Protein AF-A0A9P9K1J1-F1 (afdb_monomer_lite)

Organism: Fusarium redolens (NCBI:txid48865)

Radius of gyration: 19.87 Å; chains: 1; bounding box: 44×52×62 Å

Sequence (282 aa):
MANRVVFLTPKHLQKFIQEAESCIVFKILAIMGVHDEDGERRLSEPPTTREELIKLLTQAFTTLAKGPGNPLGIIKSELEERSTMRSTWQCSNDTFFVVMESLAAAKLQIKCLSLFHDTDMKLFALASDQLNMIDWDRPDIAHVLATVTSLNTNISTRVFTFRVTDWTAPQIRDEGENKSNFTGLARLVQKCPQLQDFAYQALGIPLPGLPELKGFRFPNWKILQYVSELPTLPKLDRLTIRFQLTKESIILNLLKRNRPGGLFIGPMWLDPGKSFNLVPFT

Foldseek 3Di:
DAADEAELDPVRLVVLLVVLLVLDAHQHYEYEFDDDADPPPPDDDDDDDLVNSLVSLLSSLLSNQPHPRAQHNEYEYEYDPPDDVVSQQVSLLSSVVSVLSSCLSSLRAYQEYARHDDPVPPPHFHEQQSLVVDPLVDPSSLSRQQNHQAYHHEYEPFDWDDDPPDPDDTPRDPCLPPLNSQQSVLSSQVSNQNHAHYHYHYDQDADPPDPDPPGPPHQSQSNLQNNLPRPDGHQYQEYHYHEAEHAPVSVCSCCVRRVHVYYHYHDYHYPCDPDDPPPDDD

Secondary structure (DSSP, 8-state):
-EEEEEESSHHHHHHHHHHHHTT--EEEEEEEE-----TT---S-PPPPHHHHHHHHHHHHHHHHHSTTPSEEEEEEEE-S-S-HHHHHHHHHHHHHHHHHHHHHHT--EEEEEES--TT--S--EEGGGGGGS-TT-HHHHHHHTT--EEEEEEE----B--TT-TT--B----TT-GGGGSHHHHHHHT-TT--EEEEEEEPPPPTT-TTT----S-THHHHHHHHT-SS----SEEEEE-SEE-HHHHHHHHHHH--SEEEE-S-EE---S----PPP-

pLDDT: mean 74.06, std 19.17, range [28.31, 96.44]

Structure (mmCIF, N/CA/C/O backbone):
data_AF-A0A9P9K1J1-F1
#
_entry.id   AF-A0A9P9K1J1-F1
#
loop_
_atom_site.group_PDB
_atom_site.id
_atom_site.type_symbol
_atom_site.label_atom_id
_atom_site.label_alt_id
_atom_site.label_comp_id
_atom_site.label_asym_id
_atom_site.label_entity_id
_atom_site.label_seq_id
_atom_site.pdbx_PDB_ins_code
_atom_site.Cartn_x
_atom_site.Cartn_y
_atom_site.Cartn_z
_atom_site.occupancy
_atom_site.B_iso_or_equiv
_atom_site.auth_seq_id
_atom_site.auth_comp_id
_atom_site.auth_asym_id
_atom_site.auth_atom_id
_atom_site.pdbx_PDB_model_num
ATOM 1 N N . MET A 1 1 ? -21.624 6.943 5.772 1.00 59.72 1 MET A N 1
ATOM 2 C CA . MET A 1 1 ? -20.146 6.867 5.804 1.00 59.72 1 MET A CA 1
ATOM 3 C C . MET A 1 1 ? -19.592 8.032 5.003 1.00 59.72 1 MET A C 1
ATOM 5 O O . MET A 1 1 ? -20.124 8.293 3.929 1.00 59.72 1 MET A O 1
ATOM 9 N N . ALA A 1 2 ? -18.584 8.732 5.517 1.00 66.50 2 ALA A N 1
ATOM 10 C CA . ALA A 1 2 ? -18.026 9.934 4.891 1.00 66.50 2 ALA A CA 1
ATOM 11 C C . ALA A 1 2 ? -16.690 9.652 4.181 1.00 66.50 2 ALA A C 1
ATOM 13 O O . ALA A 1 2 ? -15.959 8.745 4.579 1.00 66.50 2 ALA A O 1
ATOM 14 N N . ASN A 1 3 ? -16.358 10.441 3.159 1.00 74.88 3 ASN A N 1
ATOM 15 C CA . ASN A 1 3 ? -14.994 10.529 2.632 1.00 74.88 3 ASN A CA 1
ATOM 16 C C . ASN A 1 3 ? -14.292 11.700 3.324 1.00 74.88 3 ASN A C 1
ATOM 18 O O . ASN A 1 3 ? -14.901 12.759 3.491 1.00 74.88 3 ASN A O 1
ATOM 22 N N . ARG A 1 4 ? -13.034 11.525 3.726 1.00 77.94 4 ARG A N 1
ATOM 23 C CA . ARG A 1 4 ? -12.286 12.543 4.463 1.00 77.94 4 ARG A CA 1
ATOM 24 C C . ARG A 1 4 ? -10.879 12.697 3.917 1.00 77.94 4 ARG A C 1
ATOM 26 O O . ARG A 1 4 ? -10.190 11.708 3.709 1.00 77.94 4 ARG A O 1
ATOM 33 N N . VAL A 1 5 ? -10.472 13.947 3.735 1.00 73.62 5 VAL A N 1
ATOM 34 C CA . VAL A 1 5 ? -9.088 14.345 3.481 1.00 73.62 5 VAL A CA 1
ATOM 35 C C . VAL A 1 5 ? -8.495 14.876 4.784 1.00 73.62 5 VAL A C 1
ATOM 37 O O . VAL A 1 5 ? -9.130 15.688 5.460 1.00 73.62 5 VAL A O 1
ATOM 40 N N . VAL A 1 6 ? -7.294 14.423 5.130 1.00 73.44 6 VAL A N 1
ATOM 41 C CA . VAL A 1 6 ? -6.537 14.833 6.313 1.00 73.44 6 VAL A CA 1
ATOM 42 C C . VAL A 1 6 ? -5.135 15.222 5.881 1.00 73.44 6 VAL A C 1
ATOM 44 O O . VAL A 1 6 ? -4.391 14.402 5.362 1.00 73.44 6 VAL A O 1
ATOM 47 N N . PHE A 1 7 ? -4.758 16.469 6.126 1.00 74.25 7 PHE A N 1
ATOM 48 C CA . PHE A 1 7 ? -3.395 16.933 5.898 1.00 74.25 7 PHE A CA 1
ATOM 49 C C . PHE A 1 7 ? -2.502 16.566 7.088 1.00 74.25 7 PHE A C 1
ATOM 51 O O . PHE A 1 7 ? -2.929 16.683 8.240 1.00 74.25 7 PHE A O 1
ATOM 58 N N . LEU A 1 8 ? -1.260 16.154 6.828 1.00 75.50 8 LEU A N 1
ATOM 59 C CA . LEU A 1 8 ? -0.261 15.844 7.855 1.00 75.50 8 LEU A CA 1
ATOM 60 C C . LEU A 1 8 ? 0.325 17.119 8.474 1.00 75.50 8 LEU A C 1
ATOM 62 O O . LEU A 1 8 ? 1.498 17.434 8.311 1.00 75.50 8 LEU A O 1
ATOM 66 N N . THR A 1 9 ? -0.505 17.856 9.207 1.00 77.75 9 THR A N 1
ATOM 67 C CA . THR A 1 9 ? -0.070 18.969 10.060 1.00 77.75 9 THR A CA 1
ATOM 68 C C . THR A 1 9 ? -0.740 18.860 11.432 1.00 77.75 9 THR A C 1
ATOM 70 O O . THR A 1 9 ? -1.872 18.363 11.503 1.00 77.75 9 THR A O 1
ATOM 73 N N . PRO A 1 10 ? -0.121 19.351 12.525 1.00 80.94 10 PRO A N 1
ATOM 74 C CA . PRO A 1 10 ? -0.676 19.209 13.872 1.00 80.94 10 PRO A CA 1
ATOM 75 C C . PRO A 1 10 ? -2.122 19.687 13.990 1.00 80.94 10 PRO A C 1
ATOM 77 O O . PRO A 1 10 ? -2.983 18.951 14.465 1.00 80.94 10 PRO A O 1
ATOM 80 N N . LYS A 1 11 ? -2.424 20.878 13.462 1.00 81.69 11 LYS A N 1
ATOM 81 C CA . LYS A 1 11 ? -3.773 21.459 13.464 1.00 81.69 11 LYS A CA 1
ATOM 82 C C . LYS A 1 11 ? -4.822 20.569 12.782 1.00 81.69 11 LYS A C 1
ATOM 84 O O . LYS A 1 11 ? -5.925 20.400 13.302 1.00 81.69 11 LYS A O 1
ATOM 89 N N . HIS A 1 12 ? -4.501 20.005 11.616 1.00 82.56 12 HIS A N 1
ATOM 90 C CA . HIS A 1 12 ? -5.434 19.144 10.883 1.00 82.56 12 HIS A CA 1
ATOM 91 C C . HIS A 1 12 ? -5.597 17.783 11.559 1.00 82.56 12 HIS A C 1
ATOM 93 O O . HIS A 1 12 ? -6.718 17.278 11.630 1.00 82.56 12 HIS A O 1
ATOM 99 N N . LEU A 1 13 ? -4.514 17.227 12.107 1.00 83.88 13 LEU A N 1
ATOM 100 C CA . LEU A 1 13 ? -4.555 15.977 12.861 1.00 83.88 13 LEU A CA 1
ATOM 101 C C . LEU A 1 13 ? -5.347 16.125 14.164 1.00 83.88 13 LEU A C 1
ATOM 103 O O . LEU A 1 13 ? -6.167 15.267 14.462 1.00 83.88 13 LEU A O 1
ATOM 107 N N . GLN A 1 14 ? -5.201 17.232 14.895 1.00 85.81 14 GLN A N 1
ATOM 108 C CA . GLN A 1 14 ? -6.007 17.510 16.090 1.00 85.81 14 GLN A CA 1
ATOM 109 C C . GLN A 1 14 ? -7.500 17.598 15.770 1.00 85.81 14 GLN A C 1
ATOM 111 O O . GLN A 1 14 ? -8.318 16.979 16.451 1.00 85.81 14 GLN A O 1
ATOM 116 N N . LYS A 1 15 ? -7.866 18.301 14.691 1.00 86.44 15 LYS A N 1
ATOM 117 C CA . LYS A 1 15 ? -9.256 18.328 14.219 1.00 86.44 15 LYS A CA 1
ATOM 118 C C . LYS A 1 15 ? -9.748 16.927 13.842 1.00 86.44 15 LYS A C 1
ATOM 120 O O . LYS A 1 15 ? -10.876 16.561 14.154 1.00 86.44 15 LYS A O 1
ATOM 125 N N . PHE A 1 16 ? -8.905 16.137 13.184 1.00 87.00 16 PHE A N 1
ATOM 126 C CA . PHE A 1 16 ? -9.243 14.770 12.808 1.00 87.00 16 PHE A CA 1
ATOM 127 C C . PHE A 1 16 ? -9.432 13.847 14.023 1.00 87.00 16 PHE A C 1
ATOM 129 O O . PHE A 1 16 ? -10.344 13.026 14.013 1.00 87.00 16 PHE A O 1
ATOM 136 N N . ILE A 1 17 ? -8.646 14.016 15.092 1.00 86.75 17 ILE A N 1
ATOM 137 C CA . ILE A 1 17 ? -8.836 13.296 16.361 1.00 86.75 17 ILE A CA 1
ATOM 138 C C . ILE A 1 17 ? -10.231 13.584 16.933 1.00 86.75 17 ILE A C 1
ATOM 140 O O . ILE A 1 17 ? -10.962 12.644 17.229 1.00 86.75 17 ILE A O 1
ATOM 144 N N . GLN A 1 18 ? -10.637 14.855 17.004 1.00 86.81 18 GLN A N 1
ATOM 145 C CA . GLN A 1 18 ? -11.966 15.246 17.504 1.00 86.81 18 GLN A CA 1
ATOM 146 C C . GLN A 1 18 ? -13.106 14.630 16.671 1.00 86.81 18 GLN A C 1
ATOM 148 O O . GLN A 1 18 ? -14.124 14.177 17.200 1.00 86.81 18 GLN A O 1
ATOM 153 N N . GLU A 1 19 ? -12.935 14.577 15.348 1.00 84.81 19 GLU A N 1
ATOM 154 C CA . GLU A 1 19 ? -13.893 13.935 14.442 1.00 84.81 19 GLU A CA 1
ATOM 155 C C . GLU A 1 19 ? -13.953 12.414 14.644 1.00 84.81 19 GLU A C 1
ATOM 157 O O . GLU A 1 19 ? -15.041 11.834 14.641 1.00 84.81 19 GLU A O 1
ATOM 162 N N . ALA A 1 20 ? -12.802 11.767 14.849 1.00 81.75 20 ALA A N 1
ATOM 163 C CA . ALA A 1 20 ? -12.727 10.341 15.152 1.00 81.75 20 ALA A CA 1
ATOM 164 C C . ALA A 1 20 ? -13.395 10.011 16.499 1.00 81.75 20 ALA A C 1
ATOM 166 O O . ALA A 1 20 ? -14.123 9.023 16.595 1.00 81.75 20 ALA A O 1
ATOM 167 N N . GLU A 1 21 ? -13.210 10.854 17.519 1.00 85.19 21 GLU A N 1
ATOM 168 C CA . GLU A 1 21 ? -13.844 10.720 18.843 1.00 85.19 21 GLU A CA 1
ATOM 169 C C . GLU A 1 21 ? -15.367 10.866 18.772 1.00 85.19 21 GLU A C 1
ATOM 171 O O . GLU A 1 21 ? -16.097 10.212 19.515 1.00 85.19 21 GLU A O 1
ATOM 176 N N . SER A 1 22 ? -15.861 11.630 17.798 1.00 82.31 22 SER A N 1
ATOM 177 C CA . SER A 1 22 ? -17.293 11.790 17.524 1.00 82.31 22 SER A CA 1
ATOM 178 C C . SER A 1 22 ? -17.935 10.565 16.843 1.00 82.31 22 SER A C 1
ATOM 180 O O . SER A 1 22 ? -19.071 10.643 16.376 1.00 82.31 22 SER A O 1
ATOM 182 N N . CYS A 1 23 ? -17.226 9.429 16.766 1.00 72.56 23 CYS A N 1
ATOM 183 C CA . CYS A 1 23 ? -17.688 8.157 16.193 1.00 72.56 23 CYS A CA 1
ATOM 184 C C . CYS A 1 23 ? -18.120 8.239 14.716 1.00 72.56 23 CYS A C 1
ATOM 186 O O . CYS A 1 23 ? -18.924 7.430 14.241 1.00 72.56 23 CYS A O 1
ATOM 188 N N . ILE A 1 24 ? -17.573 9.195 13.959 1.00 74.38 24 ILE A N 1
ATOM 189 C CA . ILE A 1 24 ? -17.827 9.303 12.521 1.00 74.38 24 ILE A CA 1
ATOM 190 C C . ILE A 1 24 ? -17.203 8.096 11.807 1.00 74.38 24 ILE A C 1
ATOM 192 O O . ILE A 1 24 ? -16.008 7.831 11.916 1.00 74.38 24 ILE A O 1
ATOM 196 N N . VAL A 1 25 ? -18.010 7.375 11.024 1.00 72.12 25 VAL A N 1
ATOM 197 C CA . VAL A 1 25 ? -17.527 6.253 10.205 1.00 72.12 25 VAL A CA 1
ATOM 198 C C . VAL A 1 25 ? -17.063 6.758 8.839 1.00 72.12 25 VAL A C 1
ATOM 200 O O . VAL A 1 25 ? -17.867 7.223 8.015 1.00 72.12 25 VAL A O 1
ATOM 203 N N . PHE A 1 26 ? -15.767 6.612 8.575 1.00 74.69 26 PHE A N 1
ATOM 204 C CA . PHE A 1 26 ? -15.142 6.983 7.309 1.00 74.69 26 PHE A CA 1
ATOM 205 C C . PHE A 1 26 ? -15.108 5.800 6.335 1.00 74.69 26 PHE A C 1
ATOM 207 O 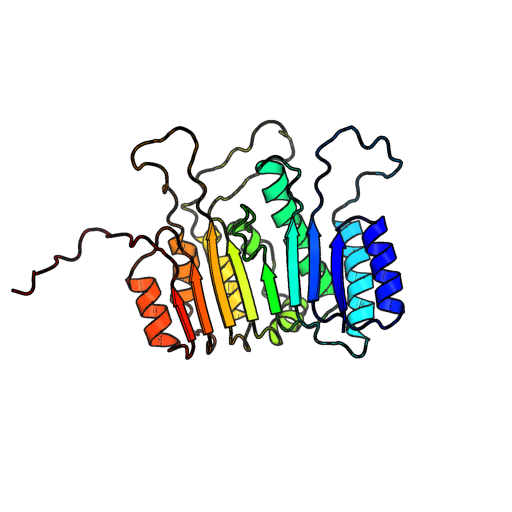O . PHE A 1 26 ? -14.662 4.706 6.672 1.00 74.69 26 PHE A O 1
ATOM 214 N N . LYS A 1 27 ? -15.571 6.029 5.102 1.00 70.69 27 LYS A N 1
ATOM 215 C CA . LYS A 1 27 ? -15.458 5.070 3.991 1.00 70.69 27 LYS A CA 1
ATOM 216 C C . LYS A 1 27 ? -14.080 5.154 3.336 1.00 70.69 27 LYS A C 1
ATOM 218 O O . LYS A 1 27 ? -13.492 4.130 3.000 1.00 70.69 27 LYS A O 1
ATOM 223 N N . ILE A 1 28 ? -13.598 6.380 3.141 1.00 76.25 28 ILE A N 1
ATOM 224 C CA . ILE A 1 28 ? -12.322 6.699 2.499 1.00 76.25 28 ILE A CA 1
ATOM 225 C C . ILE A 1 28 ? -11.632 7.758 3.347 1.00 76.25 28 ILE A C 1
ATOM 227 O O . ILE A 1 28 ? -12.234 8.791 3.647 1.00 76.25 28 ILE A O 1
ATOM 231 N N . LEU A 1 29 ? -10.378 7.505 3.695 1.00 82.38 29 LEU A N 1
ATOM 232 C CA . LEU A 1 29 ? -9.495 8.440 4.364 1.00 82.38 29 LEU A CA 1
ATOM 233 C C . LEU A 1 29 ? -8.288 8.712 3.461 1.00 82.38 29 LEU A C 1
ATOM 235 O O . LEU A 1 29 ? -7.454 7.837 3.250 1.00 82.38 29 LEU A O 1
ATOM 239 N N . ALA A 1 30 ? -8.203 9.915 2.910 1.00 79.25 30 ALA A N 1
ATOM 240 C CA . ALA A 1 30 ? -7.039 10.383 2.174 1.00 79.25 30 ALA A CA 1
ATOM 241 C C . ALA A 1 30 ? -6.148 11.193 3.116 1.00 79.25 30 ALA A C 1
ATOM 243 O O . ALA A 1 30 ? -6.597 12.166 3.713 1.00 79.25 30 ALA A O 1
ATOM 244 N N . ILE A 1 31 ? -4.901 10.775 3.266 1.00 79.38 31 ILE A N 1
ATOM 245 C CA . ILE A 1 31 ? -3.883 11.429 4.073 1.00 79.38 31 ILE A CA 1
ATOM 246 C C . ILE A 1 31 ? -2.928 12.126 3.119 1.00 79.38 31 ILE A C 1
ATOM 248 O O . ILE A 1 31 ? -2.271 11.481 2.301 1.00 79.38 31 ILE A O 1
ATOM 252 N N . MET A 1 32 ? -2.883 13.447 3.214 1.00 74.19 32 MET A N 1
ATOM 253 C CA . MET A 1 32 ? -2.091 14.293 2.341 1.00 74.19 32 MET A CA 1
ATOM 254 C C . MET A 1 32 ? -0.844 14.788 3.057 1.00 74.19 32 MET A C 1
ATOM 256 O O . MET A 1 32 ? -0.933 15.421 4.113 1.00 74.19 32 MET A O 1
ATOM 260 N N . GLY A 1 33 ? 0.313 14.535 2.457 1.00 67.62 33 GLY A N 1
ATOM 261 C CA . GLY A 1 33 ? 1.532 15.239 2.827 1.00 67.62 33 GLY A CA 1
ATOM 262 C C . GLY A 1 33 ? 1.439 16.711 2.432 1.00 67.62 33 GLY A C 1
ATOM 263 O O . GLY A 1 33 ? 0.905 17.039 1.371 1.00 67.62 33 GLY A O 1
ATOM 264 N N . VAL A 1 34 ? 1.950 17.598 3.284 1.00 64.81 34 VAL A N 1
ATOM 265 C CA . VAL A 1 34 ? 2.081 19.030 2.985 1.00 64.81 34 VAL A CA 1
ATOM 266 C C . VAL A 1 34 ? 3.555 19.392 3.065 1.00 64.81 34 VAL A C 1
ATOM 268 O O . VAL A 1 34 ? 4.206 19.078 4.060 1.00 64.81 34 VAL A O 1
ATOM 271 N N . HIS A 1 35 ? 4.071 20.052 2.031 1.00 57.34 35 HIS A N 1
ATOM 272 C CA . HIS A 1 35 ? 5.390 20.672 2.061 1.00 57.34 35 HIS A CA 1
ATOM 273 C C . HIS A 1 35 ? 5.222 22.188 2.185 1.00 57.34 35 HIS A C 1
ATOM 275 O O . HIS A 1 35 ? 4.424 22.780 1.458 1.00 57.34 35 HIS A O 1
ATOM 281 N N . ASP A 1 36 ? 5.965 22.806 3.101 1.00 52.69 36 ASP A N 1
ATOM 282 C CA . ASP A 1 36 ? 6.058 24.263 3.208 1.00 52.69 36 ASP A CA 1
ATOM 283 C C . ASP A 1 36 ? 7.038 24.724 2.120 1.00 52.69 36 ASP A C 1
ATOM 285 O O . ASP A 1 36 ? 8.245 24.506 2.219 1.00 52.69 36 ASP A O 1
ATOM 289 N N . GLU A 1 37 ? 6.525 25.192 0.987 1.00 44.38 37 GLU A N 1
ATOM 290 C CA . GLU A 1 37 ? 7.357 25.699 -0.119 1.00 44.38 37 GLU A CA 1
ATOM 291 C C . GLU A 1 37 ? 7.761 27.155 0.065 1.00 44.38 37 GLU A C 1
ATOM 293 O O . GLU A 1 37 ? 8.758 27.588 -0.507 1.00 44.38 37 GLU A O 1
ATOM 298 N N . ASP A 1 38 ? 7.058 27.890 0.918 1.00 40.03 38 ASP A N 1
ATOM 299 C CA . ASP A 1 38 ? 7.338 29.292 1.130 1.00 40.03 38 ASP A CA 1
ATOM 300 C C . ASP A 1 38 ? 7.900 29.493 2.534 1.00 40.03 38 ASP A C 1
ATOM 302 O O . ASP A 1 38 ? 7.214 29.281 3.534 1.00 40.03 38 ASP A O 1
ATOM 306 N N . GLY A 1 39 ? 9.085 30.095 2.631 1.00 38.91 39 GLY A N 1
ATOM 307 C CA . GLY A 1 39 ? 9.492 30.847 3.826 1.00 38.91 39 GLY A CA 1
ATOM 308 C C . GLY A 1 39 ? 8.539 32.008 4.194 1.00 38.91 39 GLY A C 1
ATOM 309 O O . GLY A 1 39 ? 8.925 32.892 4.950 1.00 38.91 39 GLY A O 1
ATOM 310 N N . GLU A 1 40 ? 7.309 32.019 3.672 1.00 34.47 40 GLU A N 1
ATOM 311 C CA . GLU A 1 40 ? 6.234 32.984 3.888 1.00 34.47 40 GLU A CA 1
ATOM 312 C C . GLU A 1 40 ? 5.031 32.369 4.629 1.00 34.47 40 GLU A C 1
ATOM 314 O O . GLU A 1 40 ? 3.954 32.963 4.677 1.00 34.47 40 GLU A O 1
ATOM 319 N N . ARG A 1 41 ? 5.195 31.253 5.357 1.00 40.53 41 ARG A N 1
ATOM 320 C CA . ARG A 1 41 ? 4.478 31.157 6.638 1.00 40.53 41 ARG A CA 1
ATOM 321 C C . ARG A 1 41 ? 5.158 32.060 7.661 1.00 40.53 41 ARG A C 1
ATOM 323 O O . ARG A 1 41 ? 5.874 31.622 8.555 1.00 40.53 41 ARG A O 1
ATOM 330 N N . ARG A 1 42 ? 4.778 33.337 7.642 1.00 40.31 42 ARG A N 1
ATOM 331 C CA . ARG A 1 42 ? 4.627 34.091 8.895 1.00 40.31 42 ARG A CA 1
ATOM 332 C C . ARG A 1 42 ? 3.433 33.532 9.679 1.00 40.31 42 ARG A C 1
ATOM 334 O O . ARG A 1 42 ? 2.411 34.197 9.785 1.00 40.31 42 ARG A O 1
ATOM 341 N N . LEU A 1 43 ? 3.513 32.309 10.201 1.00 34.03 43 LEU A N 1
ATOM 342 C CA . LEU A 1 43 ? 2.455 31.727 11.037 1.00 34.03 43 LEU A CA 1
ATOM 343 C C . LEU A 1 43 ? 3.057 30.809 12.108 1.00 34.03 43 LEU A C 1
ATOM 345 O O . LEU A 1 43 ? 3.143 29.610 11.895 1.00 34.03 43 LEU A O 1
ATOM 349 N N . SER A 1 44 ? 3.473 31.418 13.225 1.00 38.16 44 SER A N 1
ATOM 350 C CA . SER A 1 44 ? 3.355 30.989 14.642 1.00 38.16 44 SER A CA 1
ATOM 351 C C . SER A 1 44 ? 3.603 29.542 15.112 1.00 38.16 44 SER A C 1
ATOM 353 O O . SER A 1 44 ? 3.570 29.326 16.321 1.00 38.16 44 SER A O 1
ATOM 355 N N . GLU A 1 45 ? 3.823 28.554 14.252 1.00 44.06 45 GLU A N 1
ATOM 356 C CA . GLU A 1 45 ? 3.945 27.144 14.629 1.00 44.06 45 GLU A CA 1
ATOM 357 C C . GLU A 1 45 ? 5.370 26.638 14.339 1.00 44.06 45 GLU A C 1
ATOM 359 O O . GLU A 1 45 ? 5.906 26.893 13.259 1.00 44.06 45 GLU A O 1
ATOM 364 N N . PRO A 1 46 ? 6.019 25.956 15.300 1.00 38.44 46 PRO A N 1
ATOM 365 C CA . PRO A 1 46 ? 7.352 25.397 15.104 1.00 38.44 46 PRO A CA 1
ATOM 366 C C . PRO A 1 46 ? 7.340 24.275 14.050 1.00 38.44 46 PRO A C 1
ATOM 368 O O . PRO A 1 46 ? 6.299 23.644 13.834 1.00 38.44 46 PRO A O 1
ATOM 371 N N . PRO A 1 47 ? 8.492 23.981 13.413 1.00 51.06 47 PRO A N 1
ATOM 372 C CA . PRO A 1 47 ? 8.609 22.849 12.502 1.00 51.06 47 PRO A CA 1
ATOM 373 C C . PRO A 1 47 ? 8.215 21.560 13.232 1.00 51.06 47 PRO A C 1
ATOM 375 O O . PRO A 1 47 ? 8.808 21.201 14.249 1.00 51.06 47 PRO A O 1
ATOM 378 N N . THR A 1 48 ? 7.184 20.884 12.730 1.00 67.31 48 THR A N 1
ATOM 379 C CA . THR A 1 48 ? 6.657 19.653 13.327 1.00 67.31 48 THR A CA 1
ATOM 380 C C . THR A 1 48 ? 7.614 18.492 13.069 1.00 67.31 48 THR A C 1
ATOM 382 O O . THR A 1 48 ? 8.012 18.266 11.924 1.00 67.31 48 THR A O 1
ATOM 385 N N . THR A 1 49 ? 7.974 17.727 14.103 1.00 79.31 49 THR A N 1
ATOM 386 C CA . THR A 1 49 ? 8.834 16.548 13.915 1.00 79.31 49 THR A CA 1
ATOM 387 C C . THR A 1 49 ? 8.038 15.350 13.398 1.00 79.31 49 THR A C 1
ATOM 389 O O . THR A 1 49 ? 6.822 15.238 13.588 1.00 79.31 49 THR A O 1
ATOM 392 N N . ARG A 1 50 ? 8.730 14.404 12.756 1.00 80.06 50 ARG A N 1
ATOM 393 C CA . ARG A 1 50 ? 8.120 13.159 12.275 1.00 80.06 50 ARG A CA 1
ATOM 394 C C . ARG A 1 50 ? 7.481 12.370 13.424 1.00 80.06 50 ARG A C 1
ATOM 396 O O . ARG A 1 50 ? 6.392 11.829 13.261 1.00 80.06 50 ARG A O 1
ATOM 403 N N . GLU A 1 51 ? 8.125 12.336 14.588 1.00 85.69 51 GLU A N 1
ATOM 404 C CA . GLU A 1 51 ? 7.624 11.657 15.786 1.00 85.69 51 GLU A CA 1
ATOM 405 C C . GLU A 1 51 ? 6.312 12.273 16.284 1.00 85.69 51 GLU A C 1
ATOM 407 O O . GLU A 1 51 ? 5.408 11.550 16.706 1.00 85.69 51 GLU A O 1
ATOM 412 N N . GLU A 1 52 ? 6.180 13.600 16.207 1.00 86.44 52 GLU A N 1
ATOM 413 C CA . GLU A 1 52 ? 4.951 14.294 16.587 1.00 86.44 52 GLU A CA 1
ATOM 414 C C . GLU A 1 52 ? 3.795 13.941 15.642 1.00 86.44 52 GLU A C 1
ATOM 416 O O . GLU A 1 52 ? 2.703 13.601 16.109 1.00 86.44 52 GLU A O 1
ATOM 421 N N . LEU A 1 53 ? 4.040 13.929 14.326 1.00 85.88 53 LEU A N 1
ATOM 422 C CA . LEU A 1 53 ? 3.042 13.503 13.339 1.00 85.88 53 LEU A CA 1
ATOM 423 C C . LEU A 1 53 ? 2.613 12.048 13.559 1.00 85.88 53 LEU A C 1
ATOM 425 O O . LEU A 1 53 ? 1.413 11.765 13.569 1.00 85.88 53 LEU A O 1
ATOM 429 N N . ILE A 1 54 ? 3.571 11.143 13.800 1.00 89.19 54 ILE A N 1
ATOM 430 C CA . ILE A 1 54 ? 3.287 9.734 14.106 1.00 89.19 54 ILE A CA 1
ATOM 431 C C . ILE A 1 54 ? 2.414 9.636 15.353 1.00 89.19 54 ILE A C 1
ATOM 433 O O . ILE A 1 54 ? 1.416 8.916 15.346 1.00 89.19 54 ILE A O 1
ATOM 437 N N . LYS A 1 55 ? 2.747 10.365 16.421 1.00 92.50 55 LYS A N 1
ATOM 438 C CA . LYS A 1 55 ? 1.988 10.342 17.675 1.00 92.50 55 LYS A CA 1
ATOM 439 C C . LYS A 1 55 ? 0.542 10.798 17.468 1.00 92.50 55 LYS A C 1
ATOM 441 O O . LYS A 1 55 ? -0.380 10.097 17.885 1.00 92.50 55 LYS A O 1
ATOM 446 N N . LEU A 1 56 ? 0.339 11.942 16.813 1.00 90.25 56 LEU A N 1
ATOM 447 C CA . LEU A 1 56 ? -0.992 12.506 16.576 1.00 90.25 56 LEU A CA 1
ATOM 448 C C . LEU A 1 56 ? -1.841 11.605 15.671 1.00 90.25 56 LEU A C 1
ATOM 450 O O . LEU A 1 56 ? -3.003 11.330 15.976 1.00 90.25 56 LEU A O 1
ATOM 454 N N . LEU A 1 57 ? -1.266 11.095 14.581 1.00 90.56 57 LEU A N 1
ATOM 455 C CA . LEU A 1 57 ? -1.995 10.216 13.672 1.00 90.56 57 LEU A CA 1
ATOM 456 C C . LEU A 1 57 ? -2.304 8.853 14.320 1.00 90.56 57 LEU A C 1
ATOM 458 O O . LEU A 1 57 ? -3.411 8.340 14.158 1.00 90.56 57 LEU A O 1
ATOM 462 N N . THR A 1 58 ? -1.389 8.309 15.131 1.00 93.75 58 THR A N 1
ATOM 463 C CA . THR A 1 58 ? -1.630 7.090 15.930 1.00 93.75 58 THR A CA 1
ATOM 464 C C . THR A 1 58 ? -2.799 7.277 16.887 1.00 93.75 58 THR A C 1
ATOM 466 O O . THR A 1 58 ? -3.632 6.380 17.026 1.00 93.75 58 THR A O 1
ATOM 469 N N . GLN A 1 59 ? -2.892 8.439 17.539 1.00 92.56 59 GLN A N 1
ATOM 470 C CA . GLN A 1 59 ? -4.012 8.750 18.424 1.00 92.56 59 GLN A CA 1
ATOM 471 C C . GLN A 1 59 ? -5.337 8.716 17.656 1.00 92.56 59 GLN A C 1
ATOM 473 O O . GLN A 1 59 ? -6.265 8.026 18.079 1.00 92.56 59 GLN A O 1
ATOM 478 N N . ALA A 1 60 ? -5.405 9.377 16.496 1.00 89.19 60 ALA A N 1
ATOM 479 C CA . ALA A 1 60 ? -6.602 9.364 15.656 1.00 89.19 60 ALA A CA 1
ATOM 480 C C . ALA A 1 60 ? -6.984 7.937 15.223 1.00 89.19 60 ALA A C 1
ATOM 482 O O . ALA A 1 60 ? -8.134 7.519 15.364 1.00 89.19 60 ALA A O 1
ATOM 483 N N . PHE A 1 61 ? -6.013 7.154 14.748 1.00 92.00 61 PHE A N 1
ATOM 484 C CA . PHE A 1 61 ? -6.238 5.772 14.326 1.00 92.00 61 PHE A CA 1
ATOM 485 C C . PHE A 1 61 ? -6.642 4.848 15.469 1.00 92.00 61 PHE A C 1
ATOM 487 O O . PHE A 1 61 ? -7.482 3.977 15.266 1.00 92.00 61 PHE A O 1
ATOM 494 N N . THR A 1 62 ? -6.108 5.049 16.673 1.00 91.75 62 THR A N 1
ATOM 495 C CA . THR A 1 62 ? -6.492 4.268 17.857 1.00 91.75 62 THR A CA 1
ATOM 496 C C . THR A 1 62 ? -7.962 4.489 18.197 1.00 91.75 62 THR A C 1
ATOM 498 O O . THR A 1 62 ? -8.667 3.546 18.559 1.00 91.75 62 THR A O 1
ATOM 501 N N . THR A 1 63 ? -8.443 5.724 18.054 1.00 87.56 63 THR A N 1
ATOM 502 C CA . THR A 1 63 ? -9.862 6.040 18.226 1.00 87.56 63 THR A CA 1
ATOM 503 C C . THR A 1 63 ? -10.710 5.351 17.157 1.00 87.56 63 THR A C 1
ATOM 505 O O . THR A 1 63 ? -11.696 4.693 17.488 1.00 87.56 63 THR A O 1
ATOM 508 N N . LEU A 1 64 ? -10.289 5.402 15.889 1.00 85.75 64 LEU A N 1
ATOM 509 C CA . LEU A 1 64 ? -10.991 4.721 14.794 1.00 85.75 64 LEU A CA 1
ATOM 510 C C . LEU A 1 64 ? -11.011 3.195 14.946 1.00 85.75 64 LEU A C 1
ATOM 512 O O . LEU A 1 64 ? -12.028 2.572 14.649 1.00 85.75 64 LEU A O 1
ATOM 516 N N . ALA A 1 65 ? -9.929 2.596 15.447 1.00 85.81 65 ALA A N 1
ATOM 517 C CA . ALA A 1 65 ? -9.819 1.153 15.650 1.00 85.81 65 ALA A CA 1
ATOM 518 C C . ALA A 1 65 ? -10.832 0.619 16.677 1.00 85.81 65 ALA A C 1
ATOM 520 O O . ALA A 1 65 ? -11.250 -0.535 16.578 1.00 85.81 65 ALA A O 1
ATOM 521 N N . LYS A 1 66 ? -11.241 1.458 17.639 1.00 84.94 66 LYS A N 1
ATOM 522 C CA . LYS A 1 66 ? -12.265 1.147 18.652 1.00 84.94 66 LYS A CA 1
ATOM 523 C C . LYS A 1 66 ? -13.694 1.408 18.165 1.00 84.94 66 LYS A C 1
ATOM 525 O O . LYS A 1 66 ? -14.643 0.972 18.812 1.00 84.94 66 LYS A O 1
ATOM 530 N N . GLY A 1 67 ? -13.854 2.150 17.070 1.00 76.94 67 GLY A N 1
ATOM 531 C CA . GLY A 1 67 ? -15.153 2.539 16.534 1.00 76.94 67 GLY A CA 1
ATOM 532 C C . GLY A 1 67 ? -15.830 1.438 15.702 1.00 76.94 67 GLY A C 1
ATOM 533 O O . GLY A 1 67 ? -15.186 0.482 15.269 1.00 76.94 67 GLY A O 1
ATOM 534 N N . PRO A 1 68 ? -17.128 1.596 15.382 1.00 64.56 68 PRO A N 1
ATOM 535 C CA . PRO A 1 68 ? -17.924 0.616 14.627 1.00 64.56 68 PRO A CA 1
ATOM 536 C C . PRO A 1 68 ? -17.543 0.490 13.134 1.00 64.56 68 PRO A C 1
ATOM 538 O O . PRO A 1 68 ? -18.221 -0.199 12.377 1.00 64.56 68 PRO A O 1
ATOM 541 N N . GLY A 1 69 ? -16.485 1.178 12.690 1.00 63.19 69 GLY A N 1
ATOM 542 C CA . GLY A 1 69 ? -16.030 1.262 11.298 1.00 63.19 69 GLY A CA 1
ATOM 543 C C . GLY A 1 69 ? -14.733 0.509 10.989 1.00 63.19 69 GLY A C 1
ATOM 544 O O . GLY A 1 69 ? -14.159 0.742 9.929 1.00 63.19 69 GLY A O 1
ATOM 545 N N . ASN A 1 70 ? -14.251 -0.338 11.902 1.00 67.94 70 ASN A N 1
ATOM 546 C CA . ASN A 1 70 ? -13.057 -1.170 11.729 1.00 67.94 70 ASN A CA 1
ATOM 547 C C . ASN A 1 70 ? -13.435 -2.515 11.059 1.00 67.94 70 ASN A C 1
ATOM 549 O O . ASN A 1 70 ? -14.371 -3.167 11.531 1.00 67.94 70 ASN A O 1
ATOM 553 N N . PRO A 1 71 ? -12.759 -2.959 9.980 1.00 62.12 71 PRO A N 1
ATOM 554 C CA . PRO A 1 71 ? -11.618 -2.333 9.300 1.00 62.12 71 PRO A CA 1
ATOM 555 C C . PRO A 1 71 ? -11.988 -1.110 8.467 1.00 62.12 71 PRO A C 1
ATOM 557 O O . PRO A 1 71 ? -13.022 -1.082 7.793 1.00 62.12 71 PRO A O 1
ATOM 560 N N . LEU A 1 72 ? -11.086 -0.124 8.469 1.00 73.12 72 LEU A N 1
ATOM 561 C CA . LEU A 1 72 ? -11.246 1.100 7.693 1.00 73.12 72 LEU A CA 1
ATOM 562 C C . LEU A 1 72 ? -11.192 0.778 6.190 1.00 73.12 72 LEU A C 1
ATOM 564 O O . LEU A 1 72 ? -10.391 -0.040 5.732 1.00 73.12 72 LEU A O 1
ATOM 568 N N . GLY A 1 73 ? -12.084 1.405 5.419 1.00 64.94 73 GLY A N 1
ATOM 569 C CA . GLY A 1 73 ? -12.313 1.050 4.018 1.00 64.94 73 GLY A CA 1
ATOM 570 C C . GLY A 1 73 ? -11.097 1.283 3.123 1.00 64.94 73 GLY A C 1
ATOM 571 O O . GLY A 1 73 ? -10.548 0.331 2.574 1.00 64.94 73 GLY A O 1
ATOM 572 N N . ILE A 1 74 ? -10.687 2.541 2.956 1.00 67.94 74 ILE A N 1
ATOM 573 C CA . ILE A 1 74 ? -9.580 2.926 2.070 1.00 67.94 74 ILE A CA 1
ATOM 574 C C . ILE A 1 74 ? -8.699 3.949 2.772 1.00 67.94 74 ILE A C 1
ATOM 576 O O . ILE A 1 74 ? -9.211 4.988 3.189 1.00 67.94 74 ILE A O 1
ATOM 580 N N . ILE A 1 75 ? -7.391 3.691 2.827 1.00 67.12 75 ILE A N 1
ATOM 581 C CA . ILE A 1 75 ? -6.389 4.724 3.099 1.00 67.12 75 ILE A CA 1
ATOM 582 C C . ILE A 1 75 ? -5.692 5.085 1.800 1.00 67.12 75 ILE A C 1
ATOM 584 O O . ILE A 1 75 ? -5.141 4.215 1.122 1.00 67.12 75 ILE A O 1
ATOM 588 N N . LYS A 1 76 ? -5.722 6.373 1.462 1.00 68.25 76 LYS A N 1
ATOM 589 C CA . LYS A 1 76 ? -4.936 6.932 0.368 1.00 68.25 76 LYS A CA 1
ATOM 590 C C . LYS A 1 76 ? -3.823 7.804 0.926 1.00 68.25 76 LYS A C 1
ATOM 592 O O . LYS A 1 76 ? -4.098 8.627 1.787 1.00 68.25 76 LYS A O 1
ATOM 597 N N . SER A 1 77 ? -2.608 7.664 0.420 1.00 58.22 77 SER A N 1
ATOM 598 C CA . SER A 1 77 ? -1.549 8.658 0.619 1.00 58.22 77 SER A CA 1
ATOM 599 C C . SER A 1 77 ? -1.452 9.516 -0.639 1.00 58.22 77 SER A C 1
ATOM 601 O O . SER A 1 77 ? -1.187 8.981 -1.714 1.00 58.22 77 SER A O 1
ATOM 603 N N . GLU A 1 78 ? -1.716 10.814 -0.516 1.00 56.88 78 GLU A N 1
ATOM 604 C CA . GLU A 1 78 ? -1.781 11.782 -1.623 1.00 56.88 78 GLU A CA 1
ATOM 605 C C . GLU A 1 78 ? -0.886 13.004 -1.324 1.00 56.88 78 GLU A C 1
ATOM 607 O O . GLU A 1 78 ? -0.363 13.148 -0.216 1.00 56.88 78 GLU A O 1
ATOM 612 N N . LEU A 1 79 ? -0.671 13.875 -2.313 1.00 53.53 79 LEU A N 1
ATOM 613 C CA . LEU A 1 79 ? 0.105 15.111 -2.172 1.00 53.53 79 LEU A CA 1
ATOM 614 C C . LEU A 1 79 ? -0.635 16.286 -2.806 1.00 53.53 79 LEU A C 1
ATOM 616 O O . LEU A 1 79 ? -1.262 16.136 -3.855 1.00 53.53 79 LEU A O 1
ATOM 620 N N . GLU A 1 80 ? -0.527 17.462 -2.190 1.00 53.16 80 GLU A N 1
ATOM 621 C CA . GLU A 1 80 ? -1.011 18.702 -2.793 1.00 53.16 80 GLU A CA 1
ATOM 622 C C . GLU A 1 80 ? 0.061 19.279 -3.734 1.00 53.16 80 GLU A C 1
ATOM 624 O O . GLU A 1 80 ? 1.207 19.510 -3.344 1.00 53.16 80 GLU A O 1
ATOM 629 N N . GLU A 1 81 ? -0.302 19.495 -4.999 1.00 51.16 81 GLU A N 1
ATOM 630 C CA . GLU A 1 81 ? 0.593 19.996 -6.047 1.00 51.16 81 GLU A CA 1
ATOM 631 C C . GLU A 1 81 ? 0.855 21.496 -5.863 1.00 51.16 81 GLU A C 1
ATOM 633 O O . GLU A 1 81 ? 0.239 22.343 -6.505 1.00 51.16 81 GLU A O 1
ATOM 638 N N . ARG A 1 82 ? 1.744 21.836 -4.932 1.00 47.53 82 ARG A N 1
ATOM 639 C CA . ARG A 1 82 ? 2.234 23.210 -4.741 1.00 47.53 82 ARG A CA 1
ATOM 640 C C . ARG A 1 82 ? 3.751 23.300 -4.712 1.00 47.53 82 ARG A C 1
ATOM 642 O O . ARG A 1 82 ? 4.265 24.343 -4.338 1.00 47.53 82 ARG A O 1
ATOM 649 N N . SER A 1 83 ? 4.439 22.204 -5.050 1.00 51.41 83 SER A N 1
ATOM 650 C CA . SER A 1 83 ? 5.844 22.042 -4.712 1.00 51.41 83 SER A CA 1
ATOM 651 C C . SER A 1 83 ? 6.776 21.692 -5.869 1.00 51.41 83 SER A C 1
ATOM 653 O O . SER A 1 83 ? 6.349 21.102 -6.864 1.00 51.41 83 SER A O 1
ATOM 655 N N . THR A 1 84 ? 8.062 22.041 -5.755 1.00 55.47 84 THR A N 1
ATOM 656 C CA . THR A 1 84 ? 9.101 21.525 -6.654 1.00 55.47 84 THR A CA 1
ATOM 657 C C . THR A 1 84 ? 9.060 19.991 -6.672 1.00 55.47 84 THR A C 1
ATOM 659 O O . THR A 1 84 ? 8.697 19.337 -5.692 1.00 55.47 84 THR A O 1
ATOM 662 N N . MET A 1 85 ? 9.484 19.358 -7.774 1.00 56.41 85 MET A N 1
ATOM 663 C CA . MET A 1 85 ? 9.471 17.887 -7.846 1.00 56.41 85 MET A CA 1
ATOM 664 C C . MET A 1 85 ? 10.223 17.238 -6.671 1.00 56.41 85 MET A C 1
ATOM 666 O O . MET A 1 85 ? 9.853 16.160 -6.230 1.00 56.41 85 MET A O 1
ATOM 670 N N . ARG A 1 86 ? 11.275 17.875 -6.145 1.00 55.56 86 ARG A N 1
ATOM 671 C CA . ARG A 1 86 ? 12.101 17.322 -5.064 1.00 55.56 86 ARG A CA 1
ATOM 672 C C . ARG A 1 86 ? 11.358 17.258 -3.727 1.00 55.56 86 ARG A C 1
ATOM 674 O O . ARG A 1 86 ? 11.376 16.210 -3.083 1.00 55.56 86 ARG A O 1
ATOM 681 N N . SER A 1 87 ? 10.723 18.357 -3.335 1.00 62.47 87 SER A N 1
ATOM 682 C CA . SER A 1 87 ? 9.890 18.467 -2.131 1.00 62.47 87 SER A CA 1
ATOM 683 C C . SER A 1 87 ? 8.697 17.520 -2.204 1.00 62.47 87 SER A C 1
ATOM 685 O O . SER A 1 87 ? 8.377 16.860 -1.218 1.00 62.47 87 SER A O 1
ATOM 687 N N . THR A 1 88 ? 8.131 17.344 -3.399 1.00 64.94 88 THR A N 1
ATOM 688 C CA . THR A 1 88 ? 7.084 16.355 -3.672 1.00 64.94 88 THR A CA 1
ATOM 689 C C . THR A 1 88 ? 7.516 14.925 -3.299 1.00 64.94 88 THR A C 1
ATOM 691 O O . THR A 1 88 ? 6.846 14.272 -2.504 1.00 64.94 88 THR A O 1
ATOM 694 N N . TRP A 1 89 ? 8.650 14.423 -3.808 1.00 68.12 89 TRP A N 1
ATOM 695 C CA . TRP A 1 89 ? 9.099 13.044 -3.528 1.00 68.12 89 TRP A CA 1
ATOM 696 C C . TRP A 1 89 ? 9.408 12.799 -2.054 1.00 68.12 89 TRP A C 1
ATOM 698 O O . TRP A 1 89 ? 9.021 11.769 -1.500 1.00 68.12 89 TRP A O 1
ATOM 708 N N . GLN A 1 90 ? 10.093 13.748 -1.414 1.00 70.25 90 GLN A N 1
ATOM 709 C CA . GLN A 1 90 ? 10.389 13.652 0.011 1.00 70.25 90 GLN A CA 1
ATOM 710 C C . GLN A 1 90 ? 9.093 13.612 0.828 1.00 70.25 90 GLN A C 1
ATOM 712 O O . GLN A 1 90 ? 8.932 12.750 1.689 1.00 70.25 90 GLN A O 1
ATOM 717 N N . CYS A 1 91 ? 8.128 14.467 0.485 1.00 73.38 91 CYS A N 1
ATOM 718 C CA . CYS A 1 91 ? 6.829 14.499 1.137 1.00 73.38 91 CYS A CA 1
ATOM 719 C C . CYS A 1 91 ? 6.049 13.184 0.945 1.00 73.38 91 CYS A C 1
ATOM 721 O O . CYS A 1 91 ? 5.443 12.697 1.900 1.00 73.38 91 CYS A O 1
ATOM 723 N N . SER A 1 92 ? 6.110 12.554 -0.237 1.00 75.56 92 SER A N 1
ATOM 724 C CA . SER A 1 92 ? 5.554 11.208 -0.462 1.00 75.56 92 SER A CA 1
ATOM 725 C C . SER A 1 92 ? 6.174 10.180 0.484 1.00 75.56 92 SER A C 1
ATOM 727 O O . SER A 1 92 ? 5.459 9.428 1.147 1.00 75.56 92 SER A O 1
ATOM 729 N N . ASN A 1 93 ? 7.502 10.159 0.583 1.00 78.25 93 ASN A N 1
ATOM 730 C CA . ASN A 1 93 ? 8.210 9.194 1.420 1.00 78.25 93 ASN A CA 1
ATOM 731 C C . ASN A 1 93 ? 7.881 9.391 2.909 1.00 78.25 93 ASN A C 1
ATOM 733 O O . ASN A 1 93 ? 7.555 8.427 3.602 1.00 78.25 93 ASN A O 1
ATOM 737 N N . ASP A 1 94 ? 7.896 10.640 3.382 1.00 78.75 94 ASP A N 1
ATOM 738 C CA . ASP A 1 94 ? 7.561 10.985 4.766 1.00 78.75 94 ASP A CA 1
ATOM 739 C C . ASP A 1 94 ? 6.110 10.638 5.098 1.00 78.75 94 ASP A C 1
ATOM 741 O O . ASP A 1 94 ? 5.839 10.030 6.133 1.00 78.75 94 ASP A O 1
ATOM 745 N N . THR A 1 95 ? 5.182 10.952 4.192 1.00 82.00 95 THR A N 1
ATOM 746 C CA . THR A 1 95 ? 3.760 10.620 4.346 1.00 82.00 95 THR A CA 1
ATOM 747 C C . THR A 1 95 ? 3.563 9.118 4.458 1.00 82.00 95 THR A C 1
ATOM 749 O O . THR A 1 95 ? 2.878 8.654 5.367 1.00 82.00 95 THR A O 1
ATOM 752 N N . PHE A 1 96 ? 4.181 8.346 3.562 1.00 86.69 96 PHE A N 1
ATOM 753 C CA . PHE A 1 96 ? 4.114 6.890 3.599 1.00 86.69 96 PHE A CA 1
ATOM 754 C C . PHE A 1 96 ? 4.632 6.338 4.929 1.00 86.69 96 PHE A C 1
ATOM 756 O O . PHE A 1 96 ? 3.938 5.552 5.575 1.00 86.69 96 PHE A O 1
ATOM 763 N N . PHE A 1 97 ? 5.810 6.785 5.366 1.00 87.56 97 PHE A N 1
ATOM 764 C CA . PHE A 1 97 ? 6.415 6.316 6.607 1.00 87.56 97 PHE A CA 1
ATOM 765 C C . PHE A 1 97 ? 5.544 6.641 7.828 1.00 87.56 97 PHE A C 1
ATOM 767 O O . PHE A 1 97 ? 5.239 5.751 8.619 1.00 87.56 97 PHE A O 1
ATOM 774 N N . VAL A 1 98 ? 5.092 7.895 7.954 1.00 88.12 98 VAL A N 1
ATOM 775 C CA . VAL A 1 98 ? 4.226 8.336 9.060 1.00 88.12 98 VAL A CA 1
ATOM 776 C C . VAL A 1 98 ? 2.940 7.512 9.099 1.00 88.12 98 VAL A C 1
ATOM 778 O O . VAL A 1 98 ? 2.564 7.017 10.158 1.00 88.12 98 VAL A O 1
ATOM 781 N N . VAL A 1 99 ? 2.284 7.313 7.952 1.00 89.94 99 VAL A N 1
ATOM 782 C CA . VAL A 1 99 ? 1.037 6.540 7.874 1.00 89.94 99 VAL A CA 1
ATOM 783 C C . VAL A 1 99 ? 1.255 5.086 8.285 1.00 89.94 99 VAL A C 1
ATOM 785 O O . VAL A 1 99 ? 0.478 4.571 9.088 1.00 89.94 99 VAL A O 1
ATOM 788 N N . MET A 1 100 ? 2.298 4.428 7.774 1.00 91.69 100 MET A N 1
ATOM 789 C CA . MET A 1 100 ? 2.564 3.021 8.084 1.00 91.69 100 MET A CA 1
ATOM 790 C C . MET A 1 100 ? 2.918 2.806 9.558 1.00 91.69 100 MET A C 1
ATOM 792 O O . MET A 1 100 ? 2.354 1.908 10.184 1.00 91.69 100 MET A O 1
ATOM 796 N N . GLU A 1 101 ? 3.781 3.646 10.135 1.00 92.00 101 GLU A N 1
ATOM 797 C CA . GLU A 1 101 ? 4.122 3.564 11.561 1.00 92.00 101 GLU A CA 1
ATOM 798 C C . GLU A 1 101 ? 2.907 3.841 12.453 1.00 92.00 101 GLU A C 1
ATOM 800 O O . GLU A 1 101 ? 2.665 3.111 13.416 1.00 92.00 101 GLU A O 1
ATOM 805 N N . SER A 1 102 ? 2.087 4.840 12.113 1.00 92.56 102 SER A N 1
ATOM 806 C CA . SER A 1 102 ? 0.869 5.129 12.874 1.00 92.56 102 SER A CA 1
ATOM 807 C C . SER A 1 102 ? -0.170 4.017 12.783 1.00 92.56 102 SER A C 1
ATOM 809 O O . SER A 1 102 ? -0.825 3.713 13.781 1.00 92.56 102 SER A O 1
ATOM 811 N N . LEU A 1 103 ? -0.334 3.396 11.610 1.00 92.88 103 LEU A N 1
ATOM 812 C CA . LEU A 1 103 ? -1.227 2.248 11.436 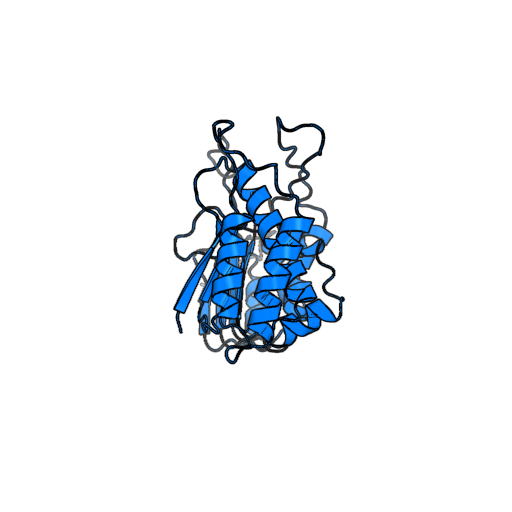1.00 92.88 103 LEU A CA 1
ATOM 813 C C . LEU A 1 103 ? -0.796 1.072 12.302 1.00 92.88 103 LEU A C 1
ATOM 815 O O . LEU A 1 103 ? -1.630 0.488 12.995 1.00 92.88 103 LEU A O 1
ATOM 819 N N . ALA A 1 104 ? 0.499 0.753 12.274 1.00 93.25 104 ALA A N 1
ATOM 820 C CA . ALA A 1 104 ? 1.082 -0.320 13.064 1.00 93.25 104 ALA A CA 1
ATOM 821 C C . ALA A 1 104 ? 0.885 -0.071 14.562 1.00 93.25 104 ALA A C 1
ATOM 823 O O . ALA A 1 104 ? 0.323 -0.914 15.264 1.00 93.25 104 ALA A O 1
ATOM 824 N N . ALA A 1 105 ? 1.247 1.124 15.035 1.00 94.44 105 ALA A N 1
ATOM 825 C CA . ALA A 1 105 ? 1.111 1.502 16.436 1.00 94.44 105 ALA A CA 1
ATOM 826 C C . ALA A 1 105 ? -0.352 1.454 16.917 1.00 94.44 105 ALA A C 1
ATOM 828 O O . ALA A 1 105 ? -0.626 0.985 18.023 1.00 94.44 105 ALA A O 1
ATOM 829 N N . ALA A 1 106 ? -1.300 1.874 16.075 1.00 93.38 106 ALA A N 1
ATOM 830 C CA . ALA A 1 106 ? -2.729 1.823 16.379 1.00 93.38 106 ALA A CA 1
ATOM 831 C C . ALA A 1 106 ? -3.368 0.439 16.167 1.00 93.38 106 ALA A C 1
ATOM 833 O O . ALA A 1 106 ? -4.512 0.233 16.577 1.00 93.38 106 ALA A O 1
ATOM 834 N N . LYS A 1 107 ? -2.667 -0.497 15.509 1.00 92.56 107 LYS A N 1
ATOM 835 C CA . LYS A 1 107 ? -3.192 -1.797 15.051 1.00 92.56 107 LYS A CA 1
ATOM 836 C C . LYS A 1 107 ? -4.497 -1.660 14.258 1.00 92.56 107 LYS A C 1
ATOM 838 O O . LYS A 1 107 ? -5.388 -2.504 14.350 1.00 92.56 107 LYS A O 1
ATOM 843 N N . LEU A 1 108 ? -4.630 -0.574 13.499 1.00 90.31 108 LEU A N 1
ATOM 844 C CA . LEU A 1 108 ? -5.841 -0.289 12.738 1.00 90.31 108 LEU A CA 1
ATOM 845 C C . LEU A 1 108 ? -5.867 -1.157 11.477 1.00 90.31 108 LEU A C 1
ATOM 847 O O . LEU A 1 108 ? -5.049 -0.975 10.580 1.00 90.31 108 LEU A O 1
ATOM 851 N N . GLN A 1 109 ? -6.823 -2.078 11.393 1.00 90.69 109 GLN A N 1
ATOM 852 C CA . GLN A 1 109 ? -7.013 -2.908 10.206 1.00 90.69 109 GLN A CA 1
ATOM 853 C C . GLN A 1 109 ? -7.607 -2.091 9.055 1.00 90.69 109 GLN A C 1
ATOM 855 O O . GLN A 1 109 ? -8.467 -1.226 9.257 1.00 90.69 109 GLN A O 1
ATOM 860 N N . ILE A 1 110 ? -7.160 -2.386 7.835 1.00 90.75 110 ILE A N 1
ATOM 861 C CA . ILE A 1 110 ? -7.569 -1.678 6.621 1.00 90.75 110 ILE A CA 1
ATOM 862 C C . ILE A 1 110 ? -7.885 -2.667 5.502 1.00 90.75 110 ILE A C 1
ATOM 864 O O . ILE A 1 110 ? -7.183 -3.654 5.309 1.00 90.75 110 ILE A O 1
ATOM 868 N N . LYS A 1 111 ? -8.927 -2.383 4.716 1.00 91.25 111 LYS A N 1
ATOM 869 C CA . LYS A 1 111 ? -9.282 -3.221 3.558 1.00 91.25 111 LYS A CA 1
ATOM 870 C C . LYS A 1 111 ? -8.513 -2.848 2.299 1.00 91.25 111 LYS A C 1
ATOM 872 O O . LYS A 1 111 ? -8.197 -3.729 1.500 1.00 91.25 111 LYS A O 1
ATOM 877 N N . CYS A 1 112 ? -8.232 -1.562 2.113 1.00 89.69 112 CYS A N 1
ATOM 878 C CA . CYS A 1 112 ? -7.564 -1.051 0.927 1.00 89.69 112 CYS A CA 1
ATOM 879 C C . CYS A 1 112 ? -6.445 -0.078 1.293 1.00 89.69 112 CYS A C 1
ATOM 881 O O . CYS A 1 112 ? -6.663 0.890 2.029 1.00 89.69 112 CYS A O 1
ATOM 883 N N . LEU A 1 113 ? -5.266 -0.331 0.727 1.00 91.12 113 LEU A N 1
ATOM 884 C CA . LEU A 1 113 ? -4.104 0.541 0.802 1.00 91.12 113 LEU A CA 1
ATOM 885 C C . LEU A 1 113 ? -3.820 1.109 -0.590 1.00 91.12 113 LEU A C 1
ATOM 887 O O . LEU A 1 113 ? -3.555 0.357 -1.527 1.00 91.12 113 LEU A O 1
ATOM 891 N N . SER A 1 114 ? -3.870 2.431 -0.725 1.00 86.94 114 SER A N 1
ATOM 892 C CA . SER A 1 114 ? -3.599 3.140 -1.974 1.00 86.94 114 SER A CA 1
ATOM 893 C C . SER A 1 114 ? -2.441 4.115 -1.787 1.00 86.94 114 SER A C 1
ATOM 895 O O . SER A 1 114 ? -2.583 5.159 -1.154 1.00 86.94 114 SER A O 1
ATOM 897 N N . LEU A 1 115 ? -1.285 3.784 -2.349 1.00 83.25 115 LEU A N 1
ATOM 898 C CA . LEU A 1 115 ? -0.051 4.555 -2.232 1.00 83.25 115 LEU A CA 1
ATOM 899 C C . LEU A 1 115 ? 0.146 5.416 -3.482 1.00 83.25 115 LEU A C 1
ATOM 901 O O . LEU A 1 115 ? 0.545 4.895 -4.527 1.00 83.25 115 LEU A O 1
ATOM 905 N N . PHE A 1 116 ? -0.140 6.718 -3.367 1.00 73.25 116 PHE A N 1
ATOM 906 C CA . PHE A 1 116 ? 0.084 7.736 -4.407 1.00 73.25 116 PHE A CA 1
ATOM 907 C C . PHE A 1 116 ? -0.533 7.396 -5.767 1.00 73.25 116 PHE A C 1
ATOM 909 O O . PHE A 1 116 ? -0.042 7.802 -6.819 1.00 73.25 116 PHE A O 1
ATOM 916 N N . HIS A 1 117 ? -1.617 6.625 -5.747 1.00 59.31 117 HIS A N 1
ATOM 917 C CA . HIS A 1 117 ? -2.351 6.277 -6.947 1.00 59.31 117 HIS A CA 1
ATOM 918 C C . HIS A 1 117 ? -3.540 7.214 -7.126 1.00 59.31 117 HIS A C 1
ATOM 920 O O . HIS A 1 117 ? -4.546 7.099 -6.422 1.00 59.31 117 HIS A O 1
ATOM 926 N N . ASP A 1 118 ? -3.412 8.113 -8.095 1.00 60.97 118 ASP A N 1
ATOM 927 C CA . ASP A 1 118 ? -4.483 8.982 -8.564 1.00 60.97 118 ASP A CA 1
ATOM 928 C C . ASP A 1 118 ? -4.901 8.568 -9.985 1.00 60.97 118 ASP A C 1
ATOM 930 O O . ASP A 1 118 ? -4.067 8.198 -10.818 1.00 60.97 118 ASP A O 1
ATOM 934 N N . THR A 1 119 ? -6.203 8.624 -10.263 1.00 51.00 119 THR A N 1
ATOM 935 C CA . THR A 1 119 ? -6.767 8.400 -11.598 1.00 51.00 119 THR A CA 1
ATOM 936 C C . THR A 1 119 ? -6.263 9.424 -12.608 1.00 51.00 119 THR A C 1
ATOM 938 O O . THR A 1 119 ? -6.146 9.086 -13.787 1.00 51.00 119 THR A O 1
ATOM 941 N N . ASP A 1 120 ? -5.885 10.615 -12.135 1.00 51.53 120 ASP A N 1
ATOM 942 C CA . ASP A 1 120 ? -5.468 11.745 -12.968 1.00 51.53 120 ASP A CA 1
ATOM 943 C C . ASP A 1 120 ? -3.966 11.742 -13.302 1.00 51.53 120 ASP A C 1
ATOM 945 O O . ASP A 1 120 ? -3.454 12.696 -13.884 1.00 51.53 120 ASP A O 1
ATOM 949 N N . MET A 1 121 ? -3.247 10.651 -12.994 1.00 49.41 121 MET A N 1
ATOM 950 C CA . MET A 1 121 ? -1.862 10.423 -13.444 1.00 49.41 121 MET A CA 1
ATOM 951 C C . MET A 1 121 ? -0.864 11.511 -13.004 1.00 49.41 121 MET A C 1
ATOM 953 O O . MET A 1 121 ? 0.142 11.745 -13.679 1.00 49.41 121 MET A O 1
ATOM 957 N N . LYS A 1 122 ? -1.107 12.179 -11.872 1.00 53.34 122 LYS A N 1
ATOM 958 C CA . LYS A 1 122 ? -0.170 13.175 -11.339 1.00 53.34 122 LYS A CA 1
ATOM 959 C C . LYS A 1 122 ? 1.152 12.515 -10.926 1.00 53.34 122 LYS A C 1
ATOM 961 O O . LYS A 1 122 ? 1.187 11.341 -10.563 1.00 53.34 122 LYS A O 1
ATOM 966 N N . LEU A 1 123 ? 2.248 13.275 -11.001 1.00 57.91 123 LEU A N 1
ATOM 967 C CA . LEU A 1 123 ? 3.662 12.866 -10.863 1.00 57.91 123 LEU A CA 1
ATOM 968 C C . LEU A 1 123 ? 4.065 12.277 -9.487 1.00 57.91 123 LEU A C 1
ATOM 970 O O . LEU A 1 123 ? 5.253 12.218 -9.167 1.00 57.91 123 LEU A O 1
ATOM 974 N N . PHE A 1 124 ? 3.110 11.846 -8.667 1.00 68.88 124 PHE A N 1
ATOM 975 C CA . PHE A 1 124 ? 3.332 11.347 -7.317 1.00 68.88 124 PHE A CA 1
ATOM 976 C C . PHE A 1 124 ? 3.550 9.841 -7.343 1.00 68.88 124 PHE A C 1
ATOM 978 O O . PHE A 1 124 ? 2.670 9.086 -7.745 1.00 68.88 124 PHE A O 1
ATOM 985 N N . ALA A 1 125 ? 4.715 9.389 -6.898 1.00 75.31 125 ALA A N 1
ATOM 986 C CA . ALA A 1 125 ? 4.959 7.976 -6.665 1.00 75.31 125 ALA A CA 1
ATOM 987 C C . ALA A 1 125 ? 5.787 7.807 -5.387 1.00 75.31 125 ALA A C 1
ATOM 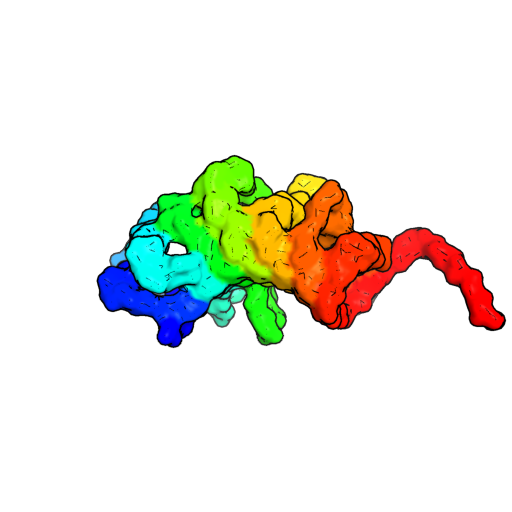989 O O . ALA A 1 125 ? 6.400 8.750 -4.890 1.00 75.31 125 ALA A O 1
ATOM 990 N N . LEU A 1 126 ? 5.827 6.592 -4.858 1.00 81.44 126 LEU A N 1
ATOM 991 C CA . LEU A 1 126 ? 6.763 6.230 -3.800 1.00 81.44 126 LEU A CA 1
ATOM 992 C C . LEU A 1 126 ? 8.091 5.799 -4.432 1.00 81.44 126 LEU A C 1
ATOM 994 O O . LEU A 1 126 ? 8.083 5.048 -5.408 1.00 81.44 126 LEU A O 1
ATOM 998 N N . ALA A 1 127 ? 9.229 6.242 -3.904 1.00 79.25 127 ALA A N 1
ATOM 999 C CA . ALA A 1 127 ? 10.521 5.716 -4.344 1.00 79.25 127 ALA A CA 1
ATOM 1000 C C . ALA A 1 127 ? 10.685 4.250 -3.892 1.00 79.25 127 ALA A C 1
ATOM 1002 O O . ALA A 1 127 ? 10.329 3.891 -2.769 1.00 79.25 127 ALA A O 1
ATOM 1003 N N . SER A 1 128 ? 11.159 3.368 -4.775 1.00 81.88 128 SER A N 1
ATOM 1004 C CA . SER A 1 128 ? 11.087 1.917 -4.549 1.00 81.88 128 SER A CA 1
ATOM 1005 C C . SER A 1 128 ? 11.912 1.430 -3.359 1.00 81.88 128 SER A C 1
ATOM 1007 O O . SER A 1 128 ? 11.508 0.491 -2.676 1.00 81.88 128 SER A O 1
ATOM 1009 N N . ASP A 1 129 ? 13.038 2.083 -3.086 1.00 80.50 129 ASP A N 1
ATOM 1010 C CA . ASP A 1 129 ? 13.913 1.813 -1.948 1.00 80.50 129 ASP A CA 1
ATOM 1011 C C . ASP A 1 129 ? 13.246 2.128 -0.604 1.00 80.50 129 ASP A C 1
ATOM 1013 O O . ASP A 1 129 ? 13.529 1.468 0.393 1.00 80.50 129 ASP A O 1
ATOM 1017 N N . GLN A 1 130 ? 12.300 3.066 -0.581 1.00 83.81 130 GLN A N 1
ATOM 1018 C CA . GLN A 1 130 ? 11.609 3.492 0.638 1.00 83.81 130 GLN A CA 1
ATOM 1019 C C . GLN A 1 130 ? 10.673 2.410 1.175 1.00 83.81 130 GLN A C 1
ATOM 1021 O O . GLN A 1 130 ? 10.458 2.315 2.381 1.00 83.81 130 GLN A O 1
ATOM 1026 N N . LEU A 1 131 ? 10.189 1.515 0.306 1.00 87.81 131 LEU A N 1
ATOM 1027 C CA . LEU A 1 131 ? 9.479 0.313 0.744 1.00 87.81 131 LEU A CA 1
ATOM 1028 C C . LEU A 1 131 ? 10.371 -0.599 1.595 1.00 87.81 131 LEU A C 1
ATOM 1030 O O . LEU A 1 131 ? 9.848 -1.375 2.380 1.00 87.81 131 LEU A O 1
ATOM 1034 N N . ASN A 1 132 ? 11.698 -0.526 1.484 1.00 84.44 132 ASN A N 1
ATOM 1035 C CA . ASN A 1 132 ? 12.594 -1.328 2.321 1.00 84.44 132 ASN A CA 1
ATOM 1036 C C . ASN A 1 132 ? 12.851 -0.719 3.701 1.00 84.44 132 ASN A C 1
ATOM 1038 O O . ASN A 1 132 ? 13.448 -1.390 4.539 1.00 84.44 132 ASN A O 1
ATOM 1042 N N . MET A 1 133 ? 12.431 0.527 3.939 1.00 83.75 133 MET A N 1
ATOM 1043 C CA . MET A 1 133 ? 12.595 1.177 5.241 1.00 83.75 133 MET A CA 1
ATOM 1044 C C . MET A 1 133 ? 11.584 0.689 6.279 1.00 83.75 133 MET A C 1
ATOM 1046 O O . MET A 1 133 ? 11.797 0.885 7.472 1.00 83.75 133 MET A O 1
ATOM 1050 N N . ILE A 1 134 ? 10.496 0.054 5.837 1.00 87.31 134 ILE A N 1
ATOM 1051 C CA . ILE A 1 134 ? 9.519 -0.565 6.727 1.00 87.31 134 ILE A CA 1
ATOM 1052 C C . ILE A 1 134 ? 9.976 -1.983 7.055 1.00 87.31 134 ILE A C 1
ATOM 1054 O O . ILE A 1 134 ? 10.236 -2.797 6.163 1.00 87.31 134 ILE A O 1
ATOM 1058 N N . ASP A 1 135 ? 10.025 -2.297 8.346 1.00 90.06 135 ASP A N 1
ATOM 1059 C CA . ASP A 1 135 ? 10.190 -3.671 8.799 1.00 90.06 135 ASP A CA 1
ATOM 1060 C C . ASP A 1 135 ? 8.861 -4.429 8.659 1.00 90.06 135 ASP A C 1
ATOM 1062 O O . ASP A 1 135 ? 8.013 -4.460 9.554 1.00 90.06 135 ASP A O 1
ATOM 1066 N N . TRP A 1 136 ? 8.678 -5.029 7.482 1.00 90.88 136 TRP A N 1
ATOM 1067 C CA . TRP A 1 136 ? 7.503 -5.822 7.113 1.00 90.88 136 TRP A CA 1
ATOM 1068 C C . TRP A 1 136 ? 7.300 -7.080 7.961 1.00 90.88 136 TRP A C 1
ATOM 1070 O O . TRP A 1 136 ? 6.239 -7.702 7.885 1.00 90.88 136 TRP A O 1
ATOM 1080 N N . ASP A 1 137 ? 8.314 -7.497 8.719 1.00 90.12 137 ASP A N 1
ATOM 1081 C CA . ASP A 1 137 ? 8.261 -8.680 9.571 1.00 90.12 137 ASP A CA 1
ATOM 1082 C C . ASP A 1 137 ? 7.773 -8.346 10.993 1.00 90.12 137 ASP A C 1
ATOM 1084 O O . ASP A 1 137 ? 7.499 -9.260 11.777 1.00 90.12 137 ASP A O 1
ATOM 1088 N N . ARG A 1 138 ? 7.559 -7.058 11.313 1.00 93.94 138 ARG A N 1
ATOM 1089 C CA . ARG A 1 138 ? 6.971 -6.659 12.595 1.00 93.94 138 ARG A CA 1
ATOM 1090 C C . ARG A 1 138 ? 5.535 -7.194 12.751 1.00 93.94 138 ARG A C 1
ATOM 1092 O O . ARG A 1 138 ? 4.709 -7.032 11.845 1.00 93.94 138 ARG A O 1
ATOM 1099 N N . PRO A 1 139 ? 5.182 -7.774 13.916 1.00 93.69 139 PRO A N 1
ATOM 1100 C CA . PRO A 1 139 ? 3.848 -8.336 14.147 1.00 93.69 139 PRO A CA 1
ATOM 1101 C C . PRO A 1 139 ? 2.696 -7.327 14.047 1.00 93.69 139 PRO A C 1
ATOM 1103 O O . PRO A 1 139 ? 1.583 -7.692 13.670 1.00 93.69 139 PRO A O 1
ATOM 1106 N N . ASP A 1 140 ? 2.940 -6.067 14.398 1.00 93.75 140 ASP A N 1
ATOM 1107 C CA . ASP A 1 140 ? 1.954 -4.987 14.343 1.00 93.75 140 ASP A CA 1
ATOM 1108 C C . ASP A 1 140 ? 1.632 -4.567 12.899 1.00 93.75 140 ASP A C 1
ATOM 1110 O O . ASP A 1 140 ? 0.458 -4.442 12.551 1.00 93.75 140 ASP A O 1
ATOM 1114 N N . ILE A 1 141 ? 2.639 -4.466 12.029 1.00 92.25 141 ILE A N 1
ATOM 1115 C CA . ILE A 1 141 ? 2.454 -4.275 10.581 1.00 92.25 141 ILE A CA 1
ATOM 1116 C C . ILE A 1 141 ? 1.716 -5.471 9.968 1.00 92.25 141 ILE A C 1
ATOM 1118 O O . ILE A 1 141 ? 0.745 -5.292 9.230 1.00 92.25 141 ILE A O 1
ATOM 1122 N N . ALA A 1 142 ? 2.131 -6.698 10.298 1.00 92.62 142 ALA A N 1
ATOM 1123 C CA . ALA A 1 142 ? 1.476 -7.904 9.796 1.00 92.62 142 ALA A CA 1
ATOM 1124 C C . ALA A 1 142 ? -0.013 -7.954 10.186 1.00 92.62 142 ALA A C 1
ATOM 1126 O O . ALA A 1 142 ? -0.850 -8.350 9.375 1.00 92.62 142 ALA A O 1
ATOM 1127 N N . HIS A 1 143 ? -0.361 -7.499 11.395 1.00 92.69 143 HIS A N 1
ATOM 1128 C CA . HIS A 1 143 ? -1.748 -7.407 11.848 1.00 92.69 143 HIS A CA 1
ATOM 1129 C C . HIS A 1 143 ? -2.592 -6.457 10.985 1.00 92.69 143 HIS A C 1
ATOM 1131 O O . HIS A 1 143 ? -3.719 -6.797 10.625 1.00 92.69 143 HIS A O 1
ATOM 1137 N N . VAL A 1 144 ? -2.048 -5.289 10.632 1.00 92.06 144 VAL A N 1
ATOM 1138 C CA . VAL A 1 144 ? -2.718 -4.312 9.758 1.00 92.06 144 VAL A CA 1
ATOM 1139 C C . VAL A 1 144 ? -2.947 -4.904 8.364 1.00 92.06 144 VAL A C 1
ATOM 1141 O O . VAL A 1 144 ? -4.064 -4.871 7.840 1.00 92.06 144 VAL A O 1
ATOM 1144 N N . LEU A 1 145 ? -1.897 -5.490 7.777 1.00 93.69 145 LEU A N 1
ATOM 1145 C CA . LEU A 1 145 ? -1.897 -5.974 6.393 1.00 93.69 145 LEU A CA 1
ATOM 1146 C C . LEU A 1 145 ? -2.677 -7.281 6.186 1.00 93.69 145 LEU A C 1
ATOM 1148 O O . LEU A 1 145 ? -3.121 -7.557 5.072 1.00 93.69 145 LEU A O 1
ATOM 1152 N N . ALA A 1 146 ? -2.924 -8.054 7.248 1.00 93.00 146 ALA A N 1
ATOM 1153 C CA . ALA A 1 146 ? -3.670 -9.313 7.181 1.00 93.00 146 ALA A CA 1
ATOM 1154 C C . ALA A 1 146 ? -5.085 -9.174 6.587 1.00 93.00 146 ALA A C 1
ATOM 1156 O O . ALA A 1 146 ? -5.624 -10.145 6.058 1.00 93.00 146 ALA A O 1
ATOM 1157 N N . THR A 1 147 ? -5.678 -7.979 6.672 1.00 92.81 147 THR A N 1
ATOM 1158 C CA . THR A 1 147 ? -7.037 -7.673 6.186 1.00 92.81 147 THR A CA 1
ATOM 1159 C C . THR A 1 147 ? -7.072 -6.937 4.846 1.00 92.81 147 THR A C 1
ATOM 1161 O O . THR A 1 147 ? -8.153 -6.664 4.315 1.00 92.81 147 THR A O 1
ATOM 1164 N N . VAL A 1 148 ? -5.902 -6.627 4.280 1.00 95.12 148 VAL A N 1
ATOM 1165 C CA . VAL A 1 148 ? -5.798 -5.915 3.007 1.00 95.12 148 VAL A CA 1
ATOM 1166 C C . VAL A 1 148 ? -6.253 -6.835 1.880 1.00 95.12 148 VAL A C 1
ATOM 1168 O O . VAL A 1 148 ? -5.643 -7.866 1.602 1.00 95.12 148 VAL A O 1
ATOM 1171 N N . THR A 1 149 ? -7.320 -6.413 1.210 1.00 95.25 149 THR A N 1
ATOM 1172 C CA . THR A 1 149 ? -7.905 -7.081 0.038 1.00 95.25 149 THR A CA 1
ATOM 1173 C C . THR A 1 149 ? -7.578 -6.351 -1.258 1.00 95.25 149 THR A C 1
ATOM 1175 O O . THR A 1 149 ? -7.557 -6.973 -2.316 1.00 95.25 149 THR A O 1
ATOM 1178 N N . SER A 1 150 ? -7.250 -5.058 -1.178 1.00 94.81 150 SER A N 1
ATOM 1179 C CA . SER A 1 150 ? -6.876 -4.235 -2.325 1.00 94.81 150 SER A CA 1
ATOM 1180 C C . SER A 1 150 ? -5.602 -3.444 -2.052 1.00 94.81 150 SER A C 1
ATOM 1182 O O . SER A 1 150 ? -5.521 -2.693 -1.079 1.00 94.81 150 SER A O 1
ATOM 1184 N N . LEU A 1 151 ? -4.625 -3.568 -2.948 1.00 94.12 151 LEU A N 1
ATOM 1185 C CA . LEU A 1 151 ? -3.379 -2.812 -2.929 1.00 94.12 151 LEU A CA 1
ATOM 1186 C C . LEU A 1 151 ? -3.238 -2.052 -4.240 1.00 94.12 151 LEU A C 1
ATOM 1188 O O . LEU A 1 151 ? -3.184 -2.649 -5.316 1.00 94.12 151 LEU A O 1
ATOM 1192 N N . ASN A 1 152 ? -3.136 -0.733 -4.131 1.00 90.38 152 ASN A N 1
ATOM 1193 C CA . ASN A 1 152 ? -2.874 0.140 -5.253 1.00 90.38 152 ASN A CA 1
ATOM 1194 C C . ASN A 1 152 ? -1.584 0.921 -5.029 1.00 90.38 152 ASN A C 1
ATOM 1196 O O . ASN A 1 152 ? -1.400 1.529 -3.978 1.00 90.38 152 ASN A O 1
ATOM 1200 N N . THR A 1 153 ? -0.673 0.886 -5.992 1.00 88.56 153 THR A N 1
ATOM 1201 C CA . THR A 1 153 ? 0.659 1.466 -5.838 1.00 88.56 153 THR A CA 1
ATOM 1202 C C . THR A 1 153 ? 1.078 2.211 -7.090 1.00 88.56 153 THR A C 1
ATOM 1204 O O . THR A 1 153 ? 0.983 1.685 -8.198 1.00 88.56 153 THR A O 1
ATOM 1207 N N . ASN A 1 154 ? 1.580 3.428 -6.905 1.00 85.44 154 ASN A N 1
ATOM 1208 C CA . ASN A 1 154 ? 2.383 4.123 -7.897 1.00 85.44 154 ASN A CA 1
ATOM 1209 C C . ASN A 1 154 ? 3.822 4.196 -7.377 1.00 85.44 154 ASN A C 1
ATOM 1211 O O . ASN A 1 154 ? 4.069 4.798 -6.331 1.00 85.44 154 ASN A O 1
ATOM 1215 N N . ILE A 1 155 ? 4.765 3.544 -8.060 1.00 83.38 155 ILE A N 1
ATOM 1216 C CA . ILE A 1 155 ? 6.151 3.410 -7.590 1.00 83.38 155 ILE A CA 1
ATOM 1217 C C . ILE A 1 155 ? 7.125 3.928 -8.646 1.00 83.38 155 ILE A C 1
ATOM 1219 O O . ILE A 1 155 ? 7.006 3.643 -9.837 1.00 83.38 155 ILE A O 1
ATOM 1223 N N . SER A 1 156 ? 8.123 4.674 -8.190 1.00 78.19 156 SER A N 1
ATOM 1224 C CA . SER A 1 156 ? 9.249 5.154 -8.980 1.00 78.19 156 SER A CA 1
ATOM 1225 C C . SER A 1 156 ? 10.494 4.342 -8.676 1.00 78.19 156 SER A C 1
ATOM 1227 O O . SER A 1 156 ? 10.729 3.917 -7.550 1.00 78.19 156 SER A O 1
ATOM 1229 N N . THR A 1 157 ? 11.323 4.154 -9.690 1.00 70.50 157 THR A N 1
ATOM 1230 C CA . THR A 1 157 ? 12.605 3.440 -9.594 1.00 70.50 157 THR A CA 1
ATOM 1231 C C . THR A 1 157 ? 13.771 4.358 -9.282 1.00 70.50 157 THR A C 1
ATOM 1233 O O . THR A 1 157 ? 14.908 3.896 -9.182 1.00 70.50 157 THR A O 1
ATOM 1236 N N . ARG A 1 158 ? 13.506 5.661 -9.137 1.00 65.69 158 ARG A N 1
ATOM 1237 C CA . ARG A 1 158 ? 14.502 6.612 -8.660 1.00 65.69 158 ARG A CA 1
ATOM 1238 C C . ARG A 1 158 ? 14.715 6.396 -7.169 1.00 65.69 158 ARG A C 1
ATOM 1240 O O . ARG A 1 158 ? 13.786 6.561 -6.387 1.00 65.69 158 ARG A O 1
ATOM 1247 N N . VAL A 1 159 ? 15.952 6.074 -6.818 1.00 56.97 159 VAL A N 1
ATOM 1248 C CA . VAL A 1 159 ? 16.456 6.060 -5.446 1.00 56.97 159 VAL A CA 1
ATOM 1249 C C . VAL A 1 159 ? 16.971 7.462 -5.148 1.00 56.97 159 VAL A C 1
ATOM 1251 O O . VAL A 1 159 ? 17.800 7.995 -5.893 1.00 56.97 159 VAL A O 1
ATOM 1254 N N . PHE A 1 160 ? 16.459 8.096 -4.097 1.00 52.97 160 PHE A N 1
ATOM 1255 C CA . PHE A 1 160 ? 16.881 9.441 -3.716 1.00 52.97 160 PHE A CA 1
ATOM 1256 C C . PHE A 1 160 ? 17.698 9.382 -2.425 1.00 52.97 160 PHE A C 1
ATOM 1258 O O . PHE A 1 160 ? 17.150 9.228 -1.339 1.00 52.97 160 PHE A O 1
ATOM 1265 N N . THR A 1 161 ? 19.016 9.569 -2.520 1.00 44.28 161 THR A N 1
ATOM 1266 C CA . THR A 1 161 ? 19.840 9.817 -1.331 1.00 44.28 161 THR A CA 1
ATOM 1267 C C . THR A 1 161 ? 19.823 11.309 -1.017 1.00 44.28 161 THR A C 1
ATOM 1269 O O . THR A 1 161 ? 20.572 12.092 -1.609 1.00 44.28 161 THR A O 1
ATOM 1272 N N . PHE A 1 162 ? 18.961 11.729 -0.095 1.00 44.12 162 PHE A N 1
ATOM 1273 C CA . PHE A 1 162 ? 19.003 13.084 0.448 1.00 44.12 162 PHE A CA 1
ATOM 1274 C C . PHE A 1 162 ? 20.100 13.138 1.519 1.00 44.12 162 PHE A C 1
ATOM 1276 O O . PHE A 1 162 ? 19.954 12.571 2.600 1.00 44.12 162 PHE A O 1
ATOM 1283 N N . ARG A 1 163 ? 21.244 13.772 1.228 1.00 38.84 163 ARG A N 1
ATOM 1284 C CA . ARG A 1 163 ? 22.241 14.050 2.273 1.00 38.84 163 ARG A CA 1
ATOM 1285 C C . ARG A 1 163 ? 21.701 15.166 3.168 1.00 38.84 163 ARG A C 1
ATOM 1287 O O . ARG A 1 163 ? 21.437 16.259 2.680 1.00 38.84 163 ARG A O 1
ATOM 1294 N N . VAL A 1 164 ? 21.598 14.881 4.467 1.00 38.16 164 VAL A N 1
ATOM 1295 C CA . VAL A 1 164 ? 21.079 15.761 5.539 1.00 38.16 164 VAL A CA 1
ATOM 1296 C C . VAL A 1 164 ? 21.784 17.130 5.609 1.00 38.16 164 VAL A C 1
ATOM 1298 O O . VAL A 1 164 ? 21.257 18.068 6.194 1.00 38.16 164 VAL A O 1
ATOM 1301 N N . THR A 1 165 ? 22.959 17.281 4.993 1.00 34.47 165 THR A N 1
ATOM 1302 C CA . THR A 1 165 ? 23.778 18.497 5.084 1.00 34.47 165 THR A CA 1
ATOM 1303 C C . THR A 1 165 ? 23.773 19.377 3.836 1.00 34.47 165 THR A C 1
ATOM 1305 O O . THR A 1 165 ? 24.401 20.429 3.877 1.00 34.47 165 THR A O 1
ATOM 1308 N N . ASP A 1 166 ? 23.118 18.987 2.736 1.00 36.53 166 ASP A N 1
ATOM 1309 C CA . ASP A 1 166 ? 23.165 19.782 1.501 1.00 36.53 166 ASP A CA 1
ATOM 1310 C C . ASP A 1 166 ? 21.796 19.873 0.811 1.00 36.53 166 ASP A C 1
ATOM 1312 O O . ASP A 1 166 ? 21.407 19.092 -0.065 1.00 36.53 166 ASP A O 1
ATOM 1316 N N . TRP A 1 167 ? 21.036 20.868 1.263 1.00 40.78 167 TRP A N 1
ATOM 1317 C CA . TRP A 1 167 ? 19.675 21.174 0.828 1.00 40.78 167 TRP A CA 1
ATOM 1318 C C . TRP A 1 167 ? 19.601 21.678 -0.623 1.00 40.78 167 TRP A C 1
ATOM 1320 O O . TRP A 1 167 ? 18.516 21.772 -1.190 1.00 40.78 167 TRP A O 1
ATOM 1330 N N . THR A 1 168 ? 20.737 21.930 -1.281 1.00 38.84 168 THR A N 1
ATOM 1331 C CA . THR A 1 168 ? 20.785 22.643 -2.567 1.00 38.84 168 THR A CA 1
ATOM 1332 C C . THR A 1 168 ? 20.782 21.750 -3.816 1.00 38.84 168 THR A C 1
ATOM 1334 O O . THR A 1 168 ? 20.325 22.202 -4.861 1.00 38.84 168 THR A O 1
ATOM 1337 N N . ALA A 1 169 ? 21.156 20.461 -3.740 1.00 37.53 169 ALA A N 1
ATOM 1338 C CA . ALA A 1 169 ? 21.110 19.575 -4.919 1.00 37.53 169 ALA A CA 1
ATOM 1339 C C . ALA A 1 169 ? 20.838 18.095 -4.579 1.00 37.53 169 ALA A C 1
ATOM 1341 O O . ALA A 1 169 ? 21.530 17.527 -3.730 1.00 37.53 169 ALA A O 1
ATOM 1342 N N . PRO A 1 170 ? 19.845 17.422 -5.204 1.00 42.88 170 PRO A N 1
ATOM 1343 C CA . PRO A 1 170 ? 19.680 15.987 -5.035 1.00 42.88 170 PRO A CA 1
ATOM 1344 C C . PRO A 1 170 ? 20.792 15.295 -5.811 1.00 42.88 170 PRO A C 1
ATOM 1346 O O . PRO A 1 170 ? 20.824 15.343 -7.039 1.00 42.88 170 PRO A O 1
ATOM 1349 N N . GLN A 1 171 ? 21.687 14.607 -5.106 1.00 44.47 171 GLN A N 1
ATOM 1350 C CA . GLN A 1 171 ? 22.482 13.570 -5.749 1.00 44.47 171 GLN A CA 1
ATOM 1351 C C . GLN A 1 171 ? 21.538 12.392 -5.997 1.00 44.47 171 GLN A C 1
ATOM 1353 O O . GLN A 1 171 ? 21.371 11.527 -5.140 1.00 44.47 171 GLN A O 1
ATOM 1358 N N . ILE A 1 172 ? 20.865 12.396 -7.151 1.00 48.62 172 ILE A N 1
ATOM 1359 C CA . ILE A 1 172 ? 20.218 11.195 -7.682 1.00 48.62 17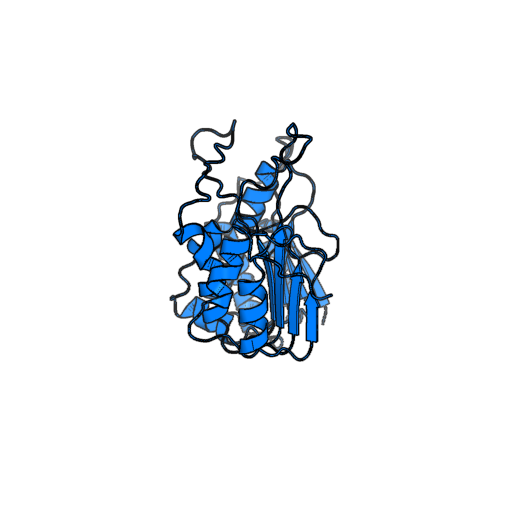2 ILE A CA 1
ATOM 1360 C C . ILE A 1 172 ? 21.368 10.249 -8.005 1.00 48.62 172 ILE A C 1
ATOM 1362 O O . ILE A 1 172 ? 21.999 10.364 -9.056 1.00 48.62 172 ILE A O 1
ATOM 1366 N N . ARG A 1 173 ? 21.719 9.380 -7.058 1.00 47.97 173 ARG A N 1
ATOM 1367 C CA . ARG A 1 173 ? 22.670 8.321 -7.353 1.00 47.97 173 ARG A CA 1
ATOM 1368 C C . ARG A 1 173 ? 21.985 7.315 -8.260 1.00 47.97 173 ARG A C 1
ATOM 1370 O O . ARG A 1 173 ? 20.818 6.975 -8.075 1.00 47.97 173 ARG A O 1
ATOM 1377 N N . ASP A 1 174 ? 22.747 6.833 -9.229 1.00 50.59 174 ASP A N 1
ATOM 1378 C CA . ASP A 1 174 ? 22.398 5.712 -10.092 1.00 50.59 174 ASP A CA 1
ATOM 1379 C C . ASP A 1 174 ? 22.443 4.394 -9.288 1.00 50.59 174 ASP A C 1
ATOM 1381 O O . ASP A 1 174 ? 23.176 3.462 -9.593 1.00 50.59 174 ASP A O 1
ATOM 1385 N N . GLU A 1 175 ? 21.694 4.320 -8.182 1.00 50.34 175 GLU A N 1
ATOM 1386 C CA . GLU A 1 175 ? 21.561 3.110 -7.355 1.00 50.34 175 GLU A CA 1
ATOM 1387 C C . GLU A 1 175 ? 20.526 2.135 -7.939 1.00 50.34 175 GLU A C 1
ATOM 1389 O O . GLU A 1 175 ? 20.148 1.152 -7.297 1.00 50.34 175 GLU A O 1
ATOM 1394 N N . GLY A 1 176 ? 20.101 2.368 -9.190 1.00 53.25 176 GLY A N 1
ATOM 1395 C CA . GLY A 1 176 ? 19.180 1.523 -9.955 1.00 53.25 176 GLY A CA 1
ATOM 1396 C C . GLY A 1 176 ? 19.720 0.116 -10.267 1.00 53.25 176 GLY A C 1
ATOM 1397 O O . GLY A 1 176 ? 19.032 -0.729 -10.859 1.00 53.25 176 GLY A O 1
ATOM 1398 N N . GLU A 1 177 ? 20.955 -0.164 -9.857 1.00 56.94 177 GLU A N 1
ATOM 1399 C CA . GLU A 1 177 ? 21.576 -1.480 -9.942 1.00 56.94 177 GLU A CA 1
ATOM 1400 C C . GLU A 1 177 ? 21.501 -2.282 -8.643 1.00 56.94 177 GLU A C 1
ATOM 1402 O O . GLU A 1 177 ? 21.534 -3.516 -8.710 1.00 56.94 177 GLU A O 1
ATOM 1407 N N . ASN A 1 178 ? 21.324 -1.640 -7.481 1.00 71.88 178 ASN A N 1
ATOM 1408 C CA . ASN A 1 178 ? 21.242 -2.381 -6.231 1.00 71.88 178 ASN A CA 1
ATOM 1409 C C . ASN A 1 178 ? 19.917 -3.150 -6.165 1.00 71.88 178 ASN A C 1
ATOM 1411 O O . ASN A 1 178 ? 18.831 -2.584 -6.031 1.00 71.88 178 ASN A O 1
ATOM 1415 N N . LYS A 1 179 ? 20.022 -4.478 -6.251 1.00 75.38 179 LYS A N 1
ATOM 1416 C CA . LYS A 1 179 ? 18.887 -5.403 -6.243 1.00 75.38 179 LYS A CA 1
ATOM 1417 C C . LYS A 1 179 ? 17.975 -5.210 -5.035 1.00 75.38 179 LYS A C 1
ATOM 1419 O O . LYS A 1 179 ? 16.767 -5.372 -5.196 1.00 75.38 179 LYS A O 1
ATOM 1424 N N . SER A 1 180 ? 18.520 -4.842 -3.870 1.00 79.12 180 SER A N 1
ATOM 1425 C CA . SER A 1 180 ? 17.709 -4.633 -2.668 1.00 79.12 180 SER A CA 1
ATOM 1426 C C . SER A 1 180 ? 16.666 -3.536 -2.862 1.00 79.12 180 SER A C 1
ATOM 1428 O O . SER A 1 180 ? 15.576 -3.651 -2.322 1.00 79.12 180 SER A O 1
ATOM 1430 N N . ASN A 1 181 ? 16.927 -2.526 -3.696 1.00 78.56 181 ASN A N 1
ATOM 1431 C CA . ASN A 1 181 ? 16.042 -1.370 -3.884 1.00 78.56 181 ASN A CA 1
ATOM 1432 C C . ASN A 1 181 ? 14.714 -1.703 -4.581 1.00 78.56 181 ASN A C 1
ATOM 1434 O O . ASN A 1 181 ? 13.832 -0.853 -4.659 1.00 78.56 181 ASN A O 1
ATOM 1438 N N . PHE A 1 182 ? 14.553 -2.931 -5.080 1.00 83.69 182 PHE A N 1
ATOM 1439 C CA . PHE A 1 182 ? 13.383 -3.350 -5.853 1.00 83.69 182 PHE A CA 1
ATOM 1440 C C . PHE A 1 182 ? 12.575 -4.476 -5.196 1.00 83.69 182 PHE A C 1
ATOM 1442 O O . PHE A 1 182 ? 11.559 -4.890 -5.750 1.00 83.69 182 PHE A O 1
ATOM 1449 N N . THR A 1 183 ? 12.996 -4.981 -4.033 1.00 89.00 183 THR A N 1
ATOM 1450 C CA . THR A 1 183 ? 12.328 -6.113 -3.366 1.00 89.00 183 THR A CA 1
ATOM 1451 C C . THR A 1 183 ? 11.188 -5.685 -2.441 1.00 89.00 183 THR A C 1
ATOM 1453 O O . THR A 1 183 ? 10.323 -6.505 -2.133 1.00 89.00 183 THR A O 1
ATOM 1456 N N . GLY A 1 184 ? 11.138 -4.414 -2.029 1.00 90.69 184 GLY A N 1
ATOM 1457 C CA . GLY A 1 184 ? 10.173 -3.913 -1.048 1.00 90.69 184 GLY A CA 1
ATOM 1458 C C . GLY A 1 184 ? 8.707 -4.147 -1.427 1.00 90.69 184 GLY A C 1
ATOM 1459 O O . GLY A 1 184 ? 7.928 -4.592 -0.588 1.00 90.69 184 GLY A O 1
ATOM 1460 N N . LEU A 1 185 ? 8.330 -3.955 -2.700 1.00 92.12 185 LEU A N 1
ATOM 1461 C CA . LEU A 1 185 ? 6.958 -4.235 -3.153 1.00 92.12 185 LEU A CA 1
ATOM 1462 C C . LEU A 1 185 ? 6.615 -5.723 -3.045 1.00 92.12 185 LEU A C 1
ATOM 1464 O O . LEU A 1 185 ? 5.519 -6.075 -2.624 1.00 92.12 185 LEU A O 1
ATOM 1468 N N . ALA A 1 186 ? 7.552 -6.599 -3.404 1.00 93.50 186 ALA A N 1
ATOM 1469 C CA . ALA A 1 186 ? 7.354 -8.038 -3.301 1.00 93.50 186 ALA A CA 1
ATOM 1470 C C . ALA A 1 186 ? 7.171 -8.464 -1.835 1.00 93.50 186 ALA A C 1
ATOM 1472 O O . ALA A 1 186 ? 6.265 -9.241 -1.539 1.00 93.50 186 ALA A O 1
ATOM 1473 N N . ARG A 1 187 ? 7.955 -7.886 -0.909 1.00 93.81 187 ARG A N 1
ATOM 1474 C CA . ARG A 1 187 ? 7.784 -8.099 0.539 1.00 93.81 187 ARG A CA 1
ATOM 1475 C C . ARG A 1 187 ? 6.414 -7.619 1.016 1.00 93.81 187 ARG A C 1
ATOM 1477 O O . ARG A 1 187 ? 5.733 -8.377 1.695 1.00 93.81 187 ARG A O 1
ATOM 1484 N N . LEU A 1 188 ? 5.973 -6.427 0.610 1.00 93.75 188 LEU A N 1
ATOM 1485 C CA . LEU A 1 188 ? 4.634 -5.917 0.931 1.00 93.75 188 LEU A CA 1
ATOM 1486 C C . LEU A 1 188 ? 3.529 -6.862 0.429 1.00 93.75 188 LEU A C 1
ATOM 1488 O O . LEU A 1 188 ? 2.659 -7.248 1.203 1.00 93.75 188 LEU A O 1
ATOM 1492 N N . VAL A 1 189 ? 3.589 -7.296 -0.835 1.00 94.62 189 VAL A N 1
ATOM 1493 C CA . VAL A 1 189 ? 2.601 -8.222 -1.419 1.00 94.62 189 VAL A CA 1
ATOM 1494 C C . VAL A 1 189 ? 2.545 -9.545 -0.646 1.00 94.62 189 VAL A C 1
ATOM 1496 O O . VAL A 1 189 ? 1.454 -10.049 -0.386 1.00 94.62 189 VAL A O 1
ATOM 1499 N N . GLN A 1 190 ? 3.688 -10.086 -0.210 1.00 93.56 190 GLN A N 1
ATOM 1500 C CA . GLN A 1 190 ? 3.727 -11.301 0.618 1.00 93.56 190 GLN A CA 1
ATOM 1501 C C . GLN A 1 190 ? 3.035 -11.141 1.979 1.00 93.56 190 GLN A C 1
ATOM 1503 O O . GLN A 1 190 ? 2.592 -12.137 2.549 1.00 93.56 190 GLN A O 1
ATOM 1508 N N . LYS A 1 191 ? 2.948 -9.918 2.515 1.00 93.56 191 LYS A N 1
ATOM 1509 C CA . LYS A 1 191 ? 2.298 -9.635 3.804 1.00 93.56 191 LYS A CA 1
ATOM 1510 C C . LYS A 1 191 ? 0.798 -9.369 3.697 1.00 93.56 191 LYS A C 1
ATOM 1512 O O . LYS A 1 191 ? 0.158 -9.174 4.725 1.00 93.56 191 LYS A O 1
ATOM 1517 N N . CYS A 1 192 ? 0.229 -9.428 2.494 1.00 95.00 192 CYS A N 1
ATOM 1518 C CA . CYS A 1 192 ? -1.201 -9.256 2.249 1.00 95.00 192 CYS A CA 1
ATOM 1519 C C . CYS A 1 192 ? -1.842 -10.603 1.844 1.00 95.00 192 CYS A C 1
ATOM 1521 O O . CYS A 1 192 ? -2.103 -10.832 0.662 1.00 95.00 192 CYS A O 1
ATOM 1523 N N . PRO A 1 193 ? -2.107 -11.527 2.790 1.00 93.69 193 PRO A N 1
ATOM 1524 C CA . PRO A 1 193 ? -2.601 -12.872 2.474 1.00 93.69 193 PRO A CA 1
ATOM 1525 C C . PRO A 1 193 ? -4.014 -12.889 1.870 1.00 93.69 193 PRO A C 1
ATOM 1527 O O . PRO A 1 193 ? -4.379 -13.857 1.209 1.00 93.69 193 PRO A O 1
ATOM 1530 N N . GLN A 1 194 ? -4.808 -11.837 2.094 1.00 95.12 194 GLN A N 1
ATOM 1531 C CA . GLN A 1 194 ? -6.170 -11.698 1.566 1.00 95.12 194 GLN A CA 1
ATOM 1532 C C . GLN A 1 194 ? -6.237 -10.850 0.288 1.00 95.12 194 GLN A C 1
ATOM 1534 O O . GLN A 1 194 ? -7.332 -10.490 -0.142 1.00 95.12 194 GLN A O 1
ATOM 1539 N N . LEU A 1 195 ? -5.091 -10.516 -0.316 1.00 96.44 195 LEU A N 1
ATOM 1540 C CA . LEU A 1 195 ? -5.045 -9.636 -1.477 1.00 96.44 195 LEU A CA 1
ATOM 1541 C C . LEU A 1 195 ? -5.764 -10.266 -2.678 1.00 96.44 195 LEU A C 1
ATOM 1543 O O . LEU A 1 195 ? -5.361 -11.316 -3.172 1.00 96.44 195 LEU A O 1
ATOM 1547 N N . GLN A 1 196 ? -6.801 -9.583 -3.156 1.00 95.75 196 GLN A N 1
ATOM 1548 C CA . GLN A 1 196 ? -7.614 -9.956 -4.316 1.00 95.75 196 GLN A CA 1
ATOM 1549 C C . GLN A 1 196 ? -7.425 -8.960 -5.462 1.00 95.75 196 GLN A C 1
ATOM 1551 O O . GLN A 1 196 ? -7.418 -9.347 -6.628 1.00 95.75 196 GLN A O 1
ATOM 1556 N N . ASP A 1 197 ? -7.219 -7.683 -5.139 1.00 95.69 197 ASP A N 1
ATOM 1557 C CA . ASP A 1 197 ? -7.032 -6.622 -6.119 1.00 95.69 197 ASP A CA 1
ATOM 1558 C C . ASP A 1 197 ? -5.621 -6.066 -6.045 1.00 95.69 197 ASP A C 1
ATOM 1560 O O . ASP A 1 197 ? -5.222 -5.476 -5.039 1.00 95.69 197 ASP A O 1
ATOM 1564 N N . PHE A 1 198 ? -4.874 -6.207 -7.135 1.00 94.44 198 PHE A N 1
ATOM 1565 C CA . PHE A 1 198 ? -3.550 -5.616 -7.245 1.00 94.44 198 PHE A CA 1
ATOM 1566 C C . PHE A 1 198 ? -3.486 -4.649 -8.422 1.00 94.44 198 PHE A C 1
ATOM 1568 O O . PHE A 1 198 ? -3.592 -5.041 -9.586 1.00 94.44 198 PHE A O 1
ATOM 1575 N N . ALA A 1 199 ? -3.298 -3.372 -8.101 1.00 91.62 199 ALA A N 1
ATOM 1576 C CA . ALA A 1 199 ? -3.057 -2.312 -9.059 1.00 91.62 199 ALA A CA 1
ATOM 1577 C C . ALA A 1 199 ? -1.640 -1.765 -8.877 1.00 91.62 199 ALA A C 1
ATOM 1579 O O . ALA A 1 199 ? -1.241 -1.306 -7.804 1.00 91.62 199 ALA A O 1
ATOM 1580 N N . TYR A 1 200 ? -0.870 -1.833 -9.951 1.00 88.94 200 TYR A N 1
ATOM 1581 C CA . TYR A 1 200 ? 0.510 -1.405 -9.973 1.00 88.94 200 TYR A CA 1
ATOM 1582 C C . TYR A 1 200 ? 0.754 -0.465 -11.141 1.00 88.94 200 TYR A C 1
ATOM 1584 O O . TYR A 1 200 ? 0.481 -0.787 -12.303 1.00 88.94 200 TYR A O 1
ATOM 1592 N N . GLN A 1 201 ? 1.300 0.695 -10.809 1.00 84.88 201 GLN A N 1
ATOM 1593 C CA . GLN A 1 201 ? 1.747 1.696 -11.748 1.00 84.88 201 GLN A CA 1
ATOM 1594 C C . GLN A 1 201 ? 3.219 2.012 -11.506 1.00 84.88 201 GLN A C 1
ATOM 1596 O O . GLN A 1 201 ? 3.645 2.193 -10.365 1.00 84.88 201 GLN A O 1
ATOM 1601 N N . ALA A 1 202 ? 3.992 2.092 -12.587 1.00 78.38 202 ALA A N 1
ATOM 1602 C CA . ALA A 1 202 ? 5.332 2.656 -12.526 1.00 78.38 202 ALA A CA 1
ATOM 1603 C C . ALA A 1 202 ? 5.381 4.029 -13.172 1.00 78.38 202 ALA A C 1
ATOM 1605 O O . ALA A 1 202 ? 5.013 4.190 -14.339 1.00 78.38 202 ALA A O 1
ATOM 1606 N N . LEU A 1 203 ? 5.927 4.988 -12.431 1.00 72.69 203 LEU A N 1
ATOM 1607 C CA . LEU A 1 203 ? 6.270 6.293 -12.965 1.00 72.69 203 LEU A CA 1
ATOM 1608 C C . LEU A 1 203 ? 7.735 6.294 -13.410 1.00 72.69 203 LEU A C 1
ATOM 1610 O O . LEU A 1 203 ? 8.651 6.255 -12.591 1.00 72.69 203 LEU A O 1
ATOM 1614 N N . GLY A 1 204 ? 7.970 6.362 -14.718 1.00 60.53 204 GLY A N 1
ATOM 1615 C CA . GLY A 1 204 ? 9.245 6.810 -15.266 1.00 60.53 204 GLY A CA 1
ATOM 1616 C C . GLY A 1 204 ? 9.141 8.290 -15.618 1.00 60.53 204 GLY A C 1
ATOM 1617 O O . GLY A 1 204 ? 8.259 8.713 -16.363 1.00 60.53 204 GLY A O 1
ATOM 1618 N N . ILE A 1 205 ? 10.035 9.091 -15.043 1.00 53.62 205 ILE A N 1
ATOM 1619 C CA . ILE A 1 205 ? 10.142 10.517 -15.356 1.00 53.62 205 ILE A CA 1
ATOM 1620 C C . ILE A 1 205 ? 11.144 10.677 -16.508 1.00 53.62 205 ILE A C 1
ATOM 1622 O O . ILE A 1 205 ? 12.325 10.358 -16.295 1.00 53.62 205 ILE A O 1
ATOM 1626 N N . PRO A 1 206 ? 10.728 11.206 -17.677 1.00 47.22 206 PRO A N 1
ATOM 1627 C CA . PRO A 1 206 ? 11.653 11.605 -18.732 1.00 47.22 206 PRO A CA 1
ATOM 1628 C C . PRO A 1 206 ? 12.603 12.682 -18.196 1.00 47.22 206 PRO A C 1
ATOM 1630 O O . PRO A 1 206 ? 12.165 13.650 -17.577 1.00 47.22 206 PRO A O 1
ATOM 1633 N N . LEU A 1 207 ? 13.912 12.525 -18.398 1.00 39.41 207 LEU A N 1
ATOM 1634 C CA . LEU A 1 207 ? 14.871 13.579 -18.060 1.00 39.41 207 LEU A CA 1
ATOM 1635 C C . LEU A 1 207 ? 14.760 14.719 -19.088 1.00 39.41 207 LEU A C 1
ATOM 1637 O O . LEU A 1 207 ? 14.874 14.442 -20.286 1.00 39.41 207 LEU A O 1
ATOM 1641 N N . PRO A 1 208 ? 14.590 15.985 -18.663 1.00 38.94 208 PRO A N 1
ATOM 1642 C CA . PRO A 1 208 ? 14.716 17.120 -19.570 1.00 38.94 208 PRO A CA 1
ATOM 1643 C C . PRO A 1 208 ? 16.125 17.136 -20.188 1.00 38.94 208 PRO A C 1
ATOM 1645 O O . PRO A 1 208 ? 17.112 17.085 -19.456 1.00 38.94 208 PRO A O 1
ATOM 1648 N N . GLY A 1 209 ? 16.224 17.182 -21.524 1.00 43.47 209 GLY A N 1
ATOM 1649 C CA . GLY A 1 209 ? 17.496 17.344 -22.251 1.00 43.47 209 GLY A CA 1
ATOM 1650 C C . GLY A 1 209 ? 18.035 16.132 -23.031 1.00 43.47 209 GLY A C 1
ATOM 1651 O O . GLY A 1 209 ? 19.139 16.215 -23.559 1.00 43.47 209 GLY A O 1
ATOM 1652 N N . LEU A 1 210 ? 17.299 15.019 -23.150 1.00 42.81 210 LEU A N 1
ATOM 1653 C CA . LEU A 1 210 ? 17.686 13.864 -23.989 1.00 42.81 210 LEU A CA 1
ATOM 1654 C C . LEU A 1 210 ? 16.566 13.524 -24.995 1.00 42.81 210 LEU A C 1
ATOM 1656 O O . LEU A 1 210 ? 15.735 12.665 -24.698 1.00 42.81 210 LEU A O 1
ATOM 1660 N N . PRO A 1 211 ? 16.520 14.195 -26.166 1.00 42.91 211 PRO A N 1
ATOM 1661 C CA . PRO A 1 211 ? 15.319 14.257 -27.010 1.00 42.91 211 PRO A CA 1
ATOM 1662 C C . PRO A 1 211 ? 15.047 13.010 -27.868 1.00 42.91 211 PRO A C 1
ATOM 1664 O O . PRO A 1 211 ? 13.937 12.844 -28.357 1.00 42.91 211 PRO A O 1
ATOM 1667 N N . GLU A 1 212 ? 16.021 12.111 -28.042 1.00 41.88 212 GLU A N 1
ATOM 1668 C CA . GLU A 1 212 ? 15.955 11.058 -29.070 1.00 41.88 212 GLU A CA 1
ATOM 1669 C C . GLU A 1 212 ? 16.293 9.661 -28.501 1.00 41.88 212 GLU A C 1
ATOM 1671 O O . GLU A 1 212 ? 17.278 9.056 -28.885 1.00 41.88 212 GLU A O 1
ATOM 1676 N N . LEU A 1 213 ? 15.490 9.116 -27.572 1.00 44.59 213 LEU A N 1
ATOM 1677 C CA . LEU A 1 213 ? 15.616 7.737 -27.018 1.00 44.59 213 LEU A CA 1
ATOM 1678 C C . LEU A 1 213 ? 16.662 7.462 -25.907 1.00 44.59 213 LEU A C 1
ATOM 1680 O O . LEU A 1 213 ? 17.152 6.342 -25.788 1.00 44.59 213 LEU A O 1
ATOM 1684 N N . LYS A 1 214 ? 16.975 8.390 -24.995 1.00 40.66 214 LYS A N 1
ATOM 1685 C CA . LYS A 1 214 ? 17.892 8.082 -23.858 1.00 40.66 214 LYS A CA 1
ATOM 1686 C C . LYS A 1 214 ? 17.290 8.295 -22.460 1.00 40.66 214 LYS A C 1
ATOM 1688 O O . LYS A 1 214 ? 18.020 8.533 -21.497 1.00 40.66 214 LYS A O 1
ATOM 1693 N N . GLY A 1 215 ? 15.960 8.213 -22.355 1.00 40.84 215 GLY A N 1
ATOM 1694 C CA . GLY A 1 215 ? 15.176 8.610 -21.173 1.00 40.84 215 GLY A CA 1
ATOM 1695 C C . GLY A 1 215 ? 14.686 7.489 -20.244 1.00 40.84 215 GLY A C 1
ATOM 1696 O O . GLY A 1 215 ? 14.251 7.790 -19.138 1.00 40.84 215 GLY A O 1
ATOM 1697 N N . PHE A 1 216 ? 14.800 6.215 -20.631 1.00 47.25 216 PHE A N 1
ATOM 1698 C CA . PHE A 1 216 ? 14.486 5.062 -19.773 1.00 47.25 216 PHE A CA 1
ATOM 1699 C C . PHE A 1 216 ? 15.771 4.341 -19.361 1.00 47.25 216 PHE A C 1
ATOM 1701 O O . PHE A 1 216 ? 16.003 3.201 -19.747 1.00 47.25 216 PHE A O 1
ATOM 1708 N N . ARG A 1 217 ? 16.661 5.002 -18.610 1.00 50.16 217 ARG A N 1
ATOM 1709 C CA . ARG A 1 217 ? 17.866 4.313 -18.099 1.00 50.16 217 ARG A CA 1
ATOM 1710 C C . ARG A 1 217 ? 17.555 3.291 -17.009 1.00 50.16 217 ARG A C 1
ATOM 1712 O O . ARG A 1 217 ? 18.394 2.449 -16.715 1.00 50.16 217 ARG A O 1
ATOM 1719 N N . PHE A 1 218 ? 16.362 3.350 -16.421 1.00 57.09 218 PHE A N 1
ATOM 1720 C CA . PHE A 1 218 ? 16.024 2.526 -15.274 1.00 57.09 218 PHE A CA 1
ATOM 1721 C C . PHE A 1 218 ? 15.132 1.356 -15.685 1.00 57.09 218 PHE A C 1
ATOM 1723 O O . PHE A 1 218 ? 14.069 1.569 -16.276 1.00 57.09 218 PHE A O 1
ATOM 1730 N N . PRO A 1 219 ? 15.541 0.113 -15.383 1.00 63.69 219 PRO A N 1
ATOM 1731 C CA . PRO A 1 219 ? 14.748 -1.073 -15.655 1.00 63.69 219 PRO A CA 1
ATOM 1732 C C . PRO A 1 219 ? 13.599 -1.133 -14.651 1.00 63.69 219 PRO A C 1
ATOM 1734 O O . PRO A 1 219 ? 13.639 -1.895 -13.683 1.00 63.69 219 PRO A O 1
ATOM 1737 N N . ASN A 1 220 ? 12.570 -0.308 -14.870 1.00 70.06 220 ASN A N 1
ATOM 1738 C CA . ASN A 1 220 ? 11.442 -0.198 -13.951 1.00 70.06 220 ASN A CA 1
ATOM 1739 C C . ASN A 1 220 ? 10.789 -1.563 -13.707 1.00 70.06 220 ASN A C 1
ATOM 1741 O O . ASN A 1 220 ? 10.267 -1.840 -12.627 1.00 70.06 220 ASN A O 1
ATOM 1745 N N . TRP A 1 221 ? 10.871 -2.436 -14.709 1.00 79.62 221 TRP A N 1
ATOM 1746 C CA . TRP A 1 221 ? 10.398 -3.807 -14.664 1.00 79.62 221 TRP A CA 1
ATOM 1747 C C . TRP A 1 221 ? 10.993 -4.649 -13.538 1.00 79.62 221 TRP A C 1
ATOM 1749 O O . TRP A 1 221 ? 10.346 -5.610 -13.136 1.00 79.62 221 TRP A O 1
ATOM 1759 N N . LYS A 1 222 ? 12.166 -4.299 -12.984 1.00 82.00 222 LYS A N 1
ATOM 1760 C CA . LYS A 1 222 ? 12.775 -5.029 -11.857 1.00 82.00 222 LYS A CA 1
ATOM 1761 C C . LYS A 1 222 ? 11.856 -5.090 -10.638 1.00 82.00 222 LYS A C 1
ATOM 1763 O O . LYS A 1 222 ? 11.820 -6.116 -9.973 1.00 82.00 222 LYS A O 1
ATOM 1768 N N . ILE A 1 223 ? 11.088 -4.037 -10.354 1.00 85.75 223 ILE A N 1
ATOM 1769 C CA . ILE A 1 223 ? 10.165 -4.022 -9.205 1.00 85.75 223 ILE A CA 1
ATOM 1770 C C . ILE A 1 223 ? 9.094 -5.099 -9.374 1.00 85.75 223 ILE A C 1
ATOM 1772 O O . ILE A 1 223 ? 8.874 -5.924 -8.489 1.00 85.75 223 ILE A O 1
ATOM 1776 N N . LEU A 1 224 ? 8.451 -5.118 -10.542 1.00 89.12 224 LEU A N 1
ATOM 1777 C CA . LEU A 1 224 ? 7.413 -6.098 -10.841 1.00 89.12 224 LEU A CA 1
ATOM 1778 C C . LEU A 1 224 ? 7.986 -7.505 -11.037 1.00 89.12 224 LEU A C 1
ATOM 1780 O O . LEU A 1 224 ? 7.296 -8.481 -10.754 1.00 89.12 224 LEU A O 1
ATOM 1784 N N . GLN A 1 225 ? 9.245 -7.619 -11.474 1.00 90.44 225 GLN A N 1
ATOM 1785 C CA . GLN A 1 225 ? 9.943 -8.896 -11.584 1.00 90.44 225 GLN A CA 1
ATOM 1786 C C . GLN A 1 225 ? 9.925 -9.636 -10.245 1.00 90.44 225 GLN A C 1
ATOM 1788 O O . GLN A 1 225 ? 9.452 -10.770 -10.201 1.00 90.44 225 GLN A O 1
ATOM 1793 N N . TYR A 1 226 ? 10.350 -8.984 -9.156 1.00 91.75 226 TYR A N 1
ATOM 1794 C CA . TYR A 1 226 ? 10.375 -9.612 -7.832 1.00 91.75 226 TYR A CA 1
ATOM 1795 C C . TYR A 1 226 ? 8.987 -10.030 -7.354 1.00 91.75 226 TYR A C 1
ATOM 1797 O O . TYR A 1 226 ? 8.861 -11.079 -6.730 1.00 91.75 226 TYR A O 1
ATOM 1805 N N . VAL A 1 227 ? 7.942 -9.261 -7.681 1.00 92.88 227 VAL A N 1
ATOM 1806 C CA . VAL A 1 227 ? 6.558 -9.676 -7.413 1.00 92.88 227 VAL A CA 1
ATOM 1807 C C . VAL A 1 227 ? 6.231 -10.938 -8.210 1.00 92.88 227 VAL A C 1
ATOM 1809 O O . VAL A 1 227 ? 5.768 -11.918 -7.640 1.00 92.8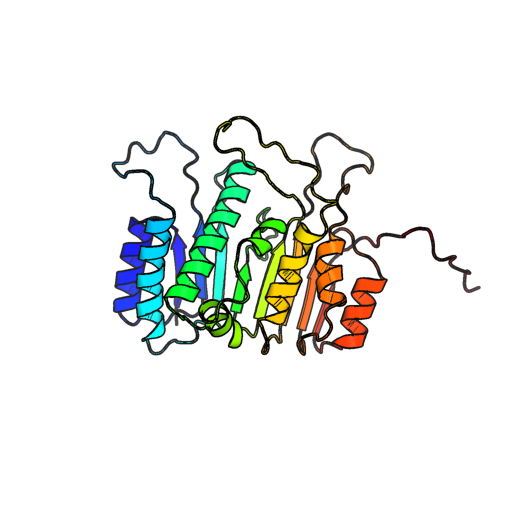8 227 VAL A O 1
ATOM 1812 N N . SER A 1 228 ? 6.516 -10.958 -9.515 1.00 92.69 228 SER A N 1
ATOM 1813 C CA . SER A 1 228 ? 6.215 -12.103 -10.385 1.00 92.69 228 SER A CA 1
ATOM 1814 C C . SER A 1 228 ? 6.947 -13.389 -9.992 1.00 92.69 228 SER A C 1
ATOM 1816 O O . SER A 1 228 ? 6.434 -14.484 -10.223 1.00 92.69 228 SER A O 1
ATOM 1818 N N . GLU A 1 229 ? 8.124 -13.259 -9.381 1.00 93.88 229 GLU A N 1
ATOM 1819 C CA . GLU A 1 229 ? 9.005 -14.356 -8.973 1.00 93.88 229 GLU A CA 1
ATOM 1820 C C . GLU A 1 229 ? 8.785 -14.803 -7.520 1.00 93.88 229 GLU A C 1
ATOM 1822 O O . GLU A 1 229 ? 9.437 -15.743 -7.069 1.00 93.88 229 GLU A O 1
ATOM 1827 N N . LEU A 1 230 ? 7.838 -14.196 -6.790 1.00 93.62 230 LEU A N 1
ATOM 1828 C CA . LEU A 1 230 ? 7.492 -14.624 -5.434 1.00 93.62 230 LEU A CA 1
ATOM 1829 C C . LEU A 1 230 ? 7.183 -16.130 -5.388 1.00 93.62 230 LEU A C 1
ATOM 1831 O O . LEU A 1 230 ? 6.467 -16.608 -6.271 1.00 93.62 230 LEU A O 1
ATOM 1835 N N . PRO A 1 231 ? 7.635 -16.888 -4.367 1.00 91.62 231 PRO A N 1
ATOM 1836 C CA . PRO A 1 231 ? 7.348 -18.323 -4.264 1.00 91.62 231 PRO A CA 1
ATOM 1837 C C . PRO A 1 231 ? 5.845 -18.619 -4.268 1.00 91.62 231 PRO A C 1
ATOM 1839 O O . PRO A 1 231 ? 5.376 -19.501 -4.987 1.00 91.62 231 PRO A O 1
ATOM 1842 N N . THR A 1 232 ? 5.089 -17.788 -3.553 1.00 90.06 232 THR A N 1
ATOM 1843 C CA . THR A 1 232 ? 3.630 -17.830 -3.490 1.00 90.06 232 THR A CA 1
ATOM 1844 C C . THR A 1 232 ? 3.088 -16.457 -3.850 1.00 90.06 232 THR A C 1
ATOM 1846 O O . THR A 1 232 ? 3.494 -15.456 -3.262 1.00 90.06 232 THR A O 1
ATOM 1849 N N . LEU A 1 233 ? 2.181 -16.421 -4.824 1.00 89.44 233 LEU A N 1
ATOM 1850 C CA . LEU A 1 233 ? 1.428 -15.226 -5.190 1.00 89.44 233 LEU A CA 1
ATOM 1851 C C . LEU A 1 233 ? 0.062 -15.263 -4.491 1.00 89.44 233 LEU A C 1
ATOM 1853 O O . LEU A 1 233 ? -0.517 -16.349 -4.381 1.00 89.44 233 LEU A O 1
ATOM 1857 N N . PRO A 1 234 ? -0.456 -14.119 -4.014 1.00 89.56 234 PRO A N 1
ATOM 1858 C CA . PRO A 1 234 ? -1.824 -14.053 -3.515 1.00 89.56 234 PRO A CA 1
ATOM 1859 C C . PRO A 1 234 ? -2.804 -14.357 -4.649 1.00 89.56 234 PRO A C 1
ATOM 1861 O O . PRO A 1 234 ? -2.511 -14.079 -5.805 1.00 89.56 234 PRO A O 1
ATOM 1864 N N . LYS A 1 235 ? -3.970 -14.923 -4.338 1.00 90.69 235 LYS A N 1
ATOM 1865 C CA . LYS A 1 235 ? -4.966 -15.259 -5.360 1.00 90.69 235 LYS A CA 1
ATOM 1866 C C . LYS A 1 235 ? -5.694 -13.992 -5.818 1.00 90.69 235 LYS A C 1
ATOM 1868 O O . LYS A 1 235 ? -6.681 -13.591 -5.212 1.00 90.69 235 LYS A O 1
ATOM 1873 N N . LEU A 1 236 ? -5.190 -13.382 -6.887 1.00 93.50 236 LEU A N 1
ATOM 1874 C CA . LEU A 1 236 ? -5.744 -12.146 -7.428 1.00 93.50 236 LEU A CA 1
ATOM 1875 C C . LEU A 1 236 ? -7.015 -12.401 -8.247 1.00 93.50 236 LEU A C 1
ATOM 1877 O O . LEU A 1 236 ? -6.988 -13.151 -9.221 1.00 93.50 236 LEU A O 1
ATOM 1881 N N . ASP A 1 237 ? -8.089 -11.693 -7.912 1.00 94.81 237 ASP A N 1
ATOM 1882 C CA . ASP A 1 237 ? -9.298 -11.586 -8.726 1.00 94.81 237 ASP A CA 1
ATOM 1883 C C . ASP A 1 237 ? -9.142 -10.501 -9.793 1.00 94.81 237 ASP A C 1
ATOM 1885 O O . ASP A 1 237 ? -9.608 -10.677 -10.921 1.00 94.81 237 ASP A O 1
ATOM 1889 N N . ARG A 1 238 ? -8.459 -9.392 -9.476 1.00 95.31 238 ARG A N 1
ATOM 1890 C CA . ARG A 1 238 ? -8.174 -8.316 -10.432 1.00 95.31 238 ARG A CA 1
ATOM 1891 C C . ARG A 1 238 ? -6.707 -7.921 -10.431 1.00 95.31 238 ARG A C 1
ATOM 1893 O O . ARG A 1 238 ? -6.097 -7.696 -9.387 1.00 95.31 238 ARG A O 1
ATOM 1900 N N . LEU A 1 239 ? -6.166 -7.764 -11.634 1.00 93.81 239 LEU A N 1
ATOM 1901 C CA . LEU A 1 239 ? -4.810 -7.290 -11.874 1.00 93.81 239 LEU A CA 1
ATOM 1902 C C . LEU A 1 239 ? -4.840 -6.085 -12.814 1.00 93.81 239 LEU A C 1
ATOM 1904 O O . LEU A 1 239 ? -5.302 -6.180 -13.949 1.00 93.81 239 LEU A O 1
ATOM 1908 N N . THR A 1 240 ? -4.327 -4.953 -12.343 1.00 91.69 240 THR A N 1
ATOM 1909 C CA . THR A 1 240 ? -4.153 -3.730 -13.133 1.00 91.69 240 THR A CA 1
ATOM 1910 C C . THR A 1 240 ? -2.673 -3.399 -13.204 1.00 91.69 240 THR A C 1
ATOM 1912 O O . THR A 1 240 ? -2.049 -3.132 -12.182 1.00 91.69 240 THR A O 1
ATOM 1915 N N . ILE A 1 241 ? -2.103 -3.396 -14.406 1.00 88.25 2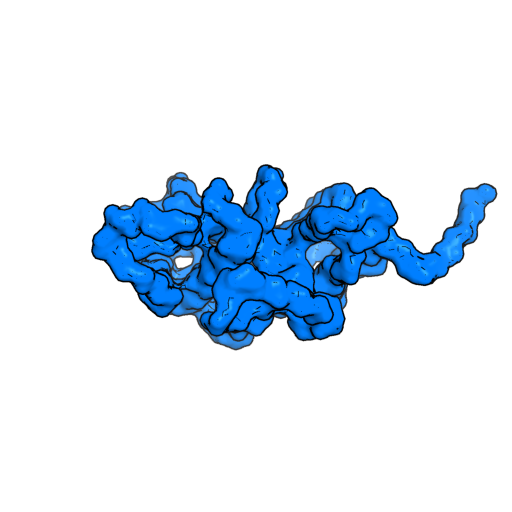41 ILE A N 1
ATOM 1916 C CA . ILE A 1 241 ? -0.700 -3.041 -14.633 1.00 88.25 241 ILE A CA 1
ATOM 1917 C C . ILE A 1 241 ? -0.655 -1.844 -15.575 1.00 88.25 241 ILE A C 1
ATOM 1919 O O . ILE A 1 241 ? -1.120 -1.917 -16.711 1.00 88.25 241 ILE A O 1
ATOM 1923 N N . ARG A 1 242 ? -0.075 -0.737 -15.115 1.00 81.56 242 ARG A N 1
ATOM 1924 C CA . ARG A 1 242 ? 0.179 0.466 -15.918 1.00 81.56 242 ARG A CA 1
ATOM 1925 C C . ARG A 1 242 ? 1.672 0.729 -15.924 1.00 81.56 242 ARG A C 1
ATOM 1927 O O . ARG A 1 242 ? 2.266 0.997 -14.884 1.00 81.56 242 ARG A O 1
ATOM 1934 N N . PHE A 1 243 ? 2.304 0.586 -17.080 1.00 69.00 243 PHE A N 1
ATOM 1935 C CA . PHE A 1 243 ? 3.752 0.464 -17.113 1.00 69.00 243 PHE A CA 1
ATOM 1936 C C . PHE A 1 243 ? 4.355 1.151 -18.317 1.00 69.00 243 PHE A C 1
ATOM 1938 O O . PHE A 1 243 ? 3.832 1.021 -19.406 1.00 69.00 243 PHE A O 1
ATOM 1945 N N . GLN A 1 244 ? 5.497 1.812 -18.151 1.00 66.62 244 GLN A N 1
ATOM 1946 C CA . GLN A 1 244 ? 6.185 2.392 -19.300 1.00 66.62 244 GLN A CA 1
ATOM 1947 C C . GLN A 1 244 ? 7.087 1.369 -20.017 1.00 66.62 244 GLN A C 1
ATOM 1949 O O . GLN A 1 244 ? 6.968 1.259 -21.222 1.00 66.62 244 GLN A O 1
ATOM 1954 N N . LEU A 1 245 ? 7.913 0.558 -19.337 1.00 75.38 245 LEU A N 1
ATOM 1955 C CA . LEU A 1 245 ? 8.798 -0.441 -19.987 1.00 75.38 245 LEU A CA 1
ATOM 1956 C C . LEU A 1 245 ? 8.919 -1.787 -19.233 1.00 75.38 245 LEU A C 1
ATOM 1958 O O . LEU A 1 245 ? 9.631 -1.850 -18.235 1.00 75.38 245 LEU A O 1
ATOM 1962 N N . THR A 1 246 ? 8.298 -2.875 -19.699 1.00 81.50 246 THR A N 1
ATOM 1963 C CA . THR A 1 246 ? 8.303 -4.190 -19.013 1.00 81.50 246 THR A CA 1
ATOM 1964 C C . THR A 1 246 ? 8.885 -5.339 -19.833 1.00 81.50 246 THR A C 1
ATOM 1966 O O . THR A 1 246 ? 9.022 -5.219 -21.039 1.00 81.50 246 THR A O 1
ATOM 1969 N N . LYS A 1 247 ? 9.213 -6.476 -19.207 1.00 86.12 247 LYS A N 1
ATOM 1970 C CA . LYS A 1 247 ? 9.562 -7.714 -19.926 1.00 86.12 247 LYS A CA 1
ATOM 1971 C C . LYS A 1 247 ? 8.335 -8.597 -20.097 1.00 86.12 247 LYS A C 1
ATOM 1973 O O . LYS A 1 247 ? 7.583 -8.801 -19.144 1.00 86.12 247 LYS A O 1
ATOM 1978 N N . GLU A 1 248 ? 8.190 -9.194 -21.277 1.00 88.25 248 GLU A N 1
ATOM 1979 C CA . GLU A 1 248 ? 7.097 -10.125 -21.584 1.00 88.25 248 GLU A CA 1
ATOM 1980 C C . GLU A 1 248 ? 7.024 -11.278 -20.571 1.00 88.25 248 GLU A C 1
ATOM 1982 O O . GLU A 1 248 ? 5.955 -11.592 -20.047 1.00 88.25 248 GLU A O 1
ATOM 1987 N N . SER A 1 249 ? 8.177 -11.856 -20.222 1.00 90.38 249 SER A N 1
ATOM 1988 C CA . SER A 1 249 ? 8.266 -12.977 -19.283 1.00 90.38 249 SER A CA 1
ATOM 1989 C C . SER A 1 249 ? 7.663 -12.668 -17.911 1.00 90.38 249 SER A C 1
ATOM 1991 O O . SER A 1 249 ? 7.033 -13.543 -17.322 1.00 90.38 249 SER A O 1
ATOM 1993 N N . ILE A 1 250 ? 7.794 -11.432 -17.421 1.00 90.81 250 ILE A N 1
ATOM 1994 C CA . ILE A 1 250 ? 7.242 -10.993 -16.129 1.00 90.81 250 ILE A CA 1
ATOM 1995 C C . ILE A 1 250 ? 5.713 -11.009 -16.181 1.00 90.81 250 ILE A C 1
ATOM 1997 O O . ILE A 1 250 ? 5.062 -11.564 -15.294 1.00 90.81 250 ILE A O 1
ATOM 2001 N N . ILE A 1 251 ? 5.138 -10.438 -17.244 1.00 89.69 251 ILE A N 1
ATOM 2002 C CA . ILE A 1 251 ? 3.684 -10.377 -17.434 1.00 89.69 251 ILE A CA 1
ATOM 2003 C C . ILE A 1 251 ? 3.117 -11.788 -17.588 1.00 89.69 251 ILE A C 1
ATOM 2005 O O . ILE A 1 251 ? 2.179 -12.158 -16.882 1.00 89.69 251 ILE A O 1
ATOM 2009 N N . LEU A 1 252 ? 3.726 -12.612 -18.443 1.00 90.94 252 LEU A N 1
ATOM 2010 C CA . LEU A 1 252 ? 3.296 -13.994 -18.639 1.00 90.94 252 LEU A CA 1
ATOM 2011 C C . LEU A 1 252 ? 3.368 -14.811 -17.348 1.00 90.94 252 LEU A C 1
ATOM 2013 O O . LEU A 1 252 ? 2.470 -15.611 -17.090 1.00 90.94 252 LEU A O 1
ATOM 2017 N N . ASN A 1 253 ? 4.403 -14.614 -16.530 1.00 92.56 253 ASN A N 1
ATOM 2018 C CA . ASN A 1 253 ? 4.541 -15.315 -15.259 1.00 92.56 253 ASN A CA 1
ATOM 2019 C C . ASN A 1 253 ? 3.402 -14.950 -14.291 1.00 92.56 253 ASN A C 1
ATOM 2021 O O . ASN A 1 253 ? 2.759 -15.838 -13.730 1.00 92.56 253 ASN A O 1
ATOM 2025 N N . LEU A 1 254 ? 3.072 -13.657 -14.167 1.00 91.25 254 LEU A N 1
ATOM 2026 C CA . LEU A 1 254 ? 1.943 -13.196 -13.349 1.00 91.25 254 LEU A CA 1
ATOM 2027 C C . LEU A 1 254 ? 0.606 -13.769 -13.830 1.00 91.25 254 LEU A C 1
ATOM 2029 O O . LEU A 1 254 ? -0.175 -14.254 -13.010 1.00 91.25 254 LEU A O 1
ATOM 2033 N N . LEU A 1 255 ? 0.353 -13.748 -15.142 1.00 91.69 255 LEU A N 1
ATOM 2034 C CA . LEU A 1 255 ? -0.902 -14.227 -15.724 1.00 91.69 255 LEU A CA 1
ATOM 2035 C C . LEU A 1 255 ? -1.066 -15.741 -15.584 1.00 91.69 255 LEU A C 1
ATOM 2037 O O . LEU A 1 255 ? -2.128 -16.207 -15.171 1.00 91.69 255 LEU A O 1
ATOM 2041 N N . LYS A 1 256 ? -0.015 -16.518 -15.875 1.00 92.06 256 LYS A N 1
ATOM 2042 C CA . LYS A 1 256 ? -0.053 -17.986 -15.783 1.00 92.06 256 LYS A CA 1
ATOM 2043 C C . LYS A 1 256 ? -0.309 -18.464 -14.356 1.00 92.06 256 LYS A C 1
ATOM 2045 O O . LYS A 1 256 ? -1.020 -19.455 -14.177 1.00 92.06 256 LYS A O 1
ATOM 2050 N N . ARG A 1 257 ? 0.272 -17.772 -13.370 1.00 92.62 257 ARG A N 1
ATOM 2051 C CA . ARG A 1 257 ? 0.228 -18.161 -11.955 1.00 92.62 257 ARG A CA 1
ATOM 2052 C C . ARG A 1 257 ? -1.007 -17.649 -11.210 1.00 92.62 257 ARG A C 1
ATOM 2054 O O . ARG A 1 257 ? -1.503 -18.379 -10.364 1.00 92.62 257 ARG A O 1
ATOM 2061 N N . ASN A 1 258 ? -1.514 -16.452 -11.525 1.00 89.50 258 ASN A N 1
ATOM 2062 C CA . ASN A 1 258 ? -2.704 -15.897 -10.858 1.00 89.50 258 ASN A CA 1
ATOM 2063 C C . ASN A 1 258 ? -4.016 -16.193 -11.581 1.00 89.50 258 ASN A C 1
ATOM 2065 O O . ASN A 1 258 ? -5.016 -16.444 -10.922 1.00 89.50 258 ASN A O 1
ATOM 2069 N N . ARG A 1 259 ? -4.016 -16.153 -12.923 1.00 88.69 259 ARG A N 1
ATOM 2070 C CA . ARG A 1 259 ? -5.227 -16.236 -13.761 1.00 88.69 259 ARG A CA 1
ATOM 2071 C C . ARG A 1 259 ? -6.352 -15.305 -13.262 1.00 88.69 259 ARG A C 1
ATOM 2073 O O . ARG A 1 259 ? -7.429 -15.795 -12.924 1.00 88.69 259 ARG A O 1
ATOM 2080 N N . PRO A 1 260 ? -6.105 -13.983 -13.184 1.00 90.62 260 PRO A N 1
ATOM 2081 C CA . PRO A 1 260 ? -7.069 -13.054 -12.605 1.00 90.62 260 PRO A CA 1
ATOM 2082 C C . PRO A 1 260 ? -8.361 -13.010 -13.430 1.00 90.62 260 PRO A C 1
ATOM 2084 O O . PRO A 1 260 ? -8.317 -13.053 -14.660 1.00 90.62 260 PRO A O 1
ATOM 2087 N N . GLY A 1 261 ? -9.506 -12.899 -12.753 1.00 88.69 261 GLY A N 1
ATOM 2088 C CA . GLY A 1 261 ? -10.819 -12.772 -13.396 1.00 88.69 261 GLY A CA 1
ATOM 2089 C C . GLY A 1 261 ? -11.014 -11.431 -14.112 1.00 88.69 261 GLY A C 1
ATOM 2090 O O . GLY A 1 261 ? -11.722 -11.363 -15.113 1.00 88.69 261 GLY A O 1
ATOM 2091 N N . GLY A 1 262 ? -10.357 -10.372 -13.632 1.00 92.50 262 GLY A N 1
ATOM 2092 C CA . GLY A 1 262 ? -10.270 -9.070 -14.289 1.00 92.50 262 GLY A CA 1
ATOM 2093 C C . GLY A 1 262 ? -8.824 -8.684 -14.589 1.00 92.50 262 GLY A C 1
ATOM 2094 O O . GLY A 1 262 ? -7.965 -8.721 -13.709 1.00 92.50 262 GLY A O 1
ATOM 2095 N N . LEU A 1 263 ? -8.555 -8.267 -15.825 1.00 93.12 263 LEU A N 1
ATOM 2096 C CA . LEU A 1 263 ? -7.230 -7.839 -16.262 1.00 93.12 263 LEU A CA 1
ATOM 2097 C C . LEU A 1 263 ? -7.312 -6.485 -16.962 1.00 93.12 263 LEU A C 1
ATOM 2099 O O . LEU A 1 263 ? -8.035 -6.330 -17.943 1.00 93.12 263 LEU A O 1
ATOM 2103 N N . PHE A 1 264 ? -6.518 -5.529 -16.490 1.00 91.06 264 PHE A N 1
ATOM 2104 C CA . PHE A 1 264 ? -6.245 -4.287 -17.198 1.00 91.06 264 PHE A CA 1
ATOM 2105 C C . PHE A 1 264 ? -4.742 -4.142 -17.413 1.00 91.06 264 PHE A C 1
ATOM 2107 O O . PHE A 1 264 ? -3.958 -4.152 -16.463 1.00 91.06 264 PHE A O 1
ATOM 2114 N N . ILE A 1 265 ? -4.347 -3.963 -18.667 1.00 87.81 265 ILE A N 1
ATOM 2115 C CA . ILE A 1 265 ? -2.972 -3.677 -19.060 1.00 87.81 265 ILE A CA 1
ATOM 2116 C C . ILE A 1 265 ? -2.996 -2.332 -19.782 1.00 87.81 265 ILE A C 1
ATOM 2118 O O . ILE A 1 265 ? -3.586 -2.206 -20.852 1.00 87.81 265 ILE A O 1
ATOM 2122 N N . GLY A 1 266 ? -2.412 -1.310 -19.157 1.00 81.75 266 GLY A N 1
ATOM 2123 C CA . GLY A 1 266 ? -2.261 0.009 -19.765 1.00 81.75 266 GLY A CA 1
ATOM 2124 C C . GLY A 1 266 ? -1.202 0.017 -20.875 1.00 81.75 266 GLY A C 1
ATOM 2125 O O . GLY A 1 266 ? -0.461 -0.958 -21.017 1.00 81.75 266 GLY A O 1
ATOM 2126 N N . PRO A 1 267 ? -1.087 1.123 -21.634 1.00 75.56 267 PRO A N 1
ATOM 2127 C CA . PRO A 1 267 ? -0.056 1.275 -22.659 1.00 75.56 267 PRO A CA 1
ATOM 2128 C C . PRO A 1 267 ? 1.329 0.995 -22.077 1.00 75.56 267 PRO A C 1
ATOM 2130 O O . PRO A 1 267 ? 1.660 1.562 -21.038 1.00 75.56 267 PRO A O 1
ATOM 2133 N N . MET A 1 268 ? 2.110 0.132 -22.731 1.00 76.56 268 MET A N 1
ATOM 2134 C CA . MET A 1 268 ? 3.448 -0.252 -22.284 1.00 76.56 268 MET A CA 1
ATOM 2135 C C . MET A 1 268 ? 4.377 -0.568 -23.448 1.00 76.56 268 MET A C 1
ATOM 2137 O O . MET A 1 268 ? 3.944 -1.055 -24.490 1.00 76.56 268 MET A O 1
ATOM 2141 N N . TRP A 1 269 ? 5.667 -0.342 -23.228 1.00 75.94 269 TRP A N 1
ATOM 2142 C CA . TRP A 1 269 ? 6.736 -0.820 -24.090 1.00 75.94 269 TRP A CA 1
ATOM 2143 C C . TRP A 1 269 ? 7.249 -2.154 -23.552 1.00 75.94 269 TRP A C 1
ATOM 2145 O O . TRP A 1 269 ? 7.433 -2.313 -22.342 1.00 75.94 269 TRP A O 1
ATOM 2155 N N . LEU A 1 270 ? 7.481 -3.117 -24.440 1.00 78.88 270 LEU A N 1
ATOM 2156 C CA . LEU A 1 270 ? 8.181 -4.343 -24.079 1.00 78.88 270 LEU A CA 1
ATOM 2157 C C . LEU A 1 270 ? 9.679 -4.126 -24.274 1.00 78.88 270 LEU A C 1
ATOM 2159 O O . LEU A 1 270 ? 10.110 -3.696 -25.340 1.00 78.88 270 LEU A O 1
ATOM 2163 N N . ASP A 1 271 ? 10.461 -4.409 -23.236 1.00 75.00 271 ASP A N 1
ATOM 2164 C CA . ASP A 1 271 ? 11.908 -4.535 -23.322 1.00 75.00 271 ASP A CA 1
ATOM 2165 C C . ASP A 1 271 ? 12.195 -5.718 -24.259 1.00 75.00 271 ASP A C 1
ATOM 2167 O O . ASP A 1 271 ? 11.893 -6.862 -23.896 1.00 75.00 271 ASP A O 1
ATOM 2171 N N . PRO A 1 272 ? 12.732 -5.467 -25.468 1.00 62.91 272 PRO A N 1
ATOM 2172 C CA . PRO A 1 272 ? 12.932 -6.510 -26.468 1.00 62.91 272 PRO A CA 1
ATOM 2173 C C . PRO A 1 272 ? 13.982 -7.542 -26.031 1.00 62.91 272 PRO A C 1
ATOM 2175 O O . PRO A 1 272 ? 14.127 -8.584 -26.674 1.00 62.91 272 PRO A O 1
ATOM 2178 N N . GLY A 1 273 ? 14.734 -7.268 -24.954 1.00 60.91 273 GLY A N 1
ATOM 2179 C CA . GLY A 1 273 ? 15.903 -8.048 -24.577 1.00 60.91 273 GLY A CA 1
ATOM 2180 C C . GLY A 1 273 ? 16.930 -8.116 -25.714 1.00 60.91 273 GLY A C 1
ATOM 2181 O O . GLY A 1 273 ? 16.850 -7.408 -26.719 1.00 60.91 273 GLY A O 1
ATOM 2182 N N . LYS A 1 274 ? 17.912 -9.014 -25.590 1.00 47.69 274 LYS A N 1
ATOM 2183 C CA . LYS A 1 274 ? 18.605 -9.525 -26.778 1.00 47.69 274 LYS A CA 1
ATOM 2184 C C . LYS A 1 274 ? 17.637 -10.486 -27.470 1.00 47.69 274 LYS A C 1
ATOM 2186 O O . LYS A 1 274 ? 17.547 -11.634 -27.056 1.00 47.69 274 LYS A O 1
ATOM 2191 N N . SER A 1 275 ? 16.875 -9.949 -28.422 1.00 34.69 275 SER A N 1
ATOM 2192 C CA . SER A 1 275 ? 16.105 -10.623 -29.477 1.00 34.69 275 SER A CA 1
ATOM 2193 C C . SER A 1 275 ? 15.882 -12.130 -29.291 1.00 34.69 275 SER A C 1
ATOM 2195 O O . SER A 1 275 ? 16.761 -12.940 -29.593 1.00 34.69 275 SER A O 1
ATOM 2197 N N . PHE A 1 276 ? 14.660 -12.518 -28.920 1.00 31.41 276 PHE A N 1
ATOM 2198 C CA . PHE A 1 276 ? 14.130 -13.782 -29.420 1.00 31.41 276 PHE A CA 1
ATOM 2199 C C . PHE A 1 276 ? 13.999 -13.635 -30.937 1.00 31.41 276 PHE A C 1
ATOM 2201 O O . PHE A 1 276 ? 13.343 -12.711 -31.415 1.00 31.41 276 PHE A O 1
ATOM 2208 N N . ASN A 1 277 ? 14.673 -14.509 -31.684 1.00 28.31 277 ASN A N 1
ATOM 2209 C CA . ASN A 1 277 ? 14.474 -14.646 -33.120 1.00 28.31 277 ASN A CA 1
ATOM 2210 C C . ASN A 1 277 ? 12.983 -14.889 -33.368 1.00 28.31 277 ASN A C 1
ATOM 2212 O O . ASN A 1 277 ? 12.482 -15.989 -33.132 1.00 28.31 277 ASN A O 1
ATOM 2216 N N . LEU A 1 278 ? 12.278 -13.859 -33.828 1.00 30.11 278 LEU A N 1
ATOM 2217 C CA . LEU A 1 278 ? 10.996 -14.035 -34.480 1.00 30.11 278 LEU A CA 1
ATOM 2218 C C . LEU A 1 278 ? 11.298 -14.768 -35.785 1.00 30.11 278 LEU A C 1
ATOM 2220 O O . LEU A 1 278 ? 11.759 -14.169 -36.752 1.00 30.11 278 LEU A O 1
ATOM 2224 N N . VAL A 1 279 ? 11.091 -16.084 -35.788 1.00 30.64 279 VAL A N 1
ATOM 2225 C CA . VAL A 1 279 ? 10.831 -16.794 -37.037 1.00 30.64 279 VAL A CA 1
ATOM 2226 C C . VAL A 1 279 ? 9.494 -16.238 -37.528 1.00 30.64 279 VAL A C 1
ATOM 2228 O O . VAL A 1 279 ? 8.504 -16.359 -36.798 1.00 30.64 279 VAL A O 1
ATOM 2231 N N . PRO A 1 280 ? 9.444 -15.563 -38.687 1.00 30.95 280 PRO A N 1
ATOM 2232 C CA . PRO A 1 280 ? 8.180 -15.083 -39.210 1.00 30.95 280 PRO A CA 1
ATOM 2233 C C . PRO A 1 280 ? 7.319 -16.302 -39.539 1.00 30.95 280 PRO A C 1
ATOM 2235 O O . PRO A 1 280 ? 7.771 -17.238 -40.199 1.00 30.95 280 PRO A O 1
ATOM 2238 N N . PHE A 1 281 ? 6.085 -16.309 -39.040 1.00 32.22 281 PHE A N 1
ATOM 2239 C CA . PHE A 1 281 ? 5.065 -17.148 -39.643 1.00 32.22 281 PHE A CA 1
ATOM 2240 C C . PHE A 1 281 ? 4.626 -16.480 -40.948 1.00 32.22 281 PHE A C 1
ATOM 2242 O O . PHE A 1 281 ? 4.267 -15.303 -40.934 1.00 32.22 281 PHE A O 1
ATOM 2249 N N . THR A 1 282 ? 4.672 -17.306 -42.001 1.00 34.41 282 THR A N 1
ATOM 2250 C CA . THR A 1 282 ? 4.454 -17.096 -43.448 1.00 34.41 282 THR A CA 1
ATOM 2251 C C . THR A 1 282 ? 5.524 -16.320 -44.195 1.00 34.41 282 THR A C 1
ATOM 2253 O O . THR A 1 282 ? 5.618 -15.091 -43.994 1.00 34.41 282 THR A O 1
#